Protein AF-A0A081GQ11-F1 (afdb_monomer_lite)

Structure (mmCIF, N/CA/C/O backbone):
data_AF-A0A081GQ11-F1
#
_entry.id   AF-A0A081GQ11-F1
#
loop_
_atom_site.group_PDB
_atom_site.id
_atom_site.type_symbol
_atom_site.label_atom_id
_atom_site.label_alt_id
_atom_site.label_comp_id
_atom_site.label_asym_id
_atom_site.label_entity_id
_atom_site.label_seq_id
_atom_site.pdbx_PDB_ins_code
_atom_site.Cartn_x
_atom_site.Cartn_y
_atom_site.Cartn_z
_atom_site.occupancy
_atom_site.B_iso_or_equiv
_atom_site.auth_seq_id
_atom_site.auth_comp_id
_atom_site.auth_asym_id
_atom_site.auth_atom_id
_atom_site.pdbx_PDB_model_num
ATOM 1 N N . MET A 1 1 ? 14.503 -18.349 -36.674 1.00 53.34 1 MET A N 1
ATOM 2 C CA . MET A 1 1 ? 13.633 -17.177 -36.476 1.00 53.34 1 MET A CA 1
ATOM 3 C C . MET A 1 1 ? 12.267 -17.706 -36.119 1.00 53.34 1 MET A C 1
ATOM 5 O O . MET A 1 1 ? 11.658 -18.356 -36.965 1.00 53.34 1 MET A O 1
ATOM 9 N N . HIS A 1 2 ? 11.850 -17.541 -34.867 1.00 61.97 2 HIS A N 1
ATOM 10 C CA . HIS A 1 2 ? 10.459 -17.778 -34.513 1.00 61.97 2 HIS A CA 1
ATOM 11 C C . HIS A 1 2 ? 9.693 -16.477 -34.737 1.00 61.97 2 HIS A C 1
ATOM 13 O O . HIS A 1 2 ? 10.192 -15.430 -34.334 1.00 61.97 2 HIS A O 1
ATOM 19 N N . PRO A 1 3 ? 8.566 -16.511 -35.463 1.00 75.44 3 PRO A N 1
ATOM 20 C CA . PRO A 1 3 ? 7.672 -15.366 -35.494 1.00 75.44 3 PRO A CA 1
ATOM 21 C C . PRO A 1 3 ? 7.129 -15.120 -34.077 1.00 75.44 3 PRO A C 1
ATOM 23 O O . PRO A 1 3 ? 6.967 -16.103 -33.343 1.00 75.44 3 PRO A O 1
ATOM 26 N N . PRO A 1 4 ? 6.852 -13.857 -33.704 1.00 79.38 4 PRO A N 1
ATOM 27 C CA . PRO A 1 4 ? 6.204 -13.559 -32.435 1.00 79.38 4 PRO A CA 1
ATOM 28 C C . PRO A 1 4 ? 4.867 -14.301 -32.347 1.00 79.38 4 PRO A C 1
ATOM 30 O O . PRO A 1 4 ? 4.201 -14.534 -33.367 1.00 79.38 4 PRO A O 1
ATOM 33 N N . SER A 1 5 ? 4.491 -14.704 -31.136 1.00 87.44 5 SER A N 1
ATOM 34 C CA . SER A 1 5 ? 3.174 -15.288 -30.887 1.00 87.44 5 SER A CA 1
ATOM 35 C C . SER A 1 5 ? 2.062 -14.266 -31.190 1.00 87.44 5 SER A C 1
ATOM 37 O O . SER A 1 5 ? 2.332 -13.064 -31.267 1.00 87.44 5 SER A O 1
ATOM 39 N N . PRO A 1 6 ? 0.807 -14.705 -31.391 1.00 87.19 6 PRO A N 1
ATOM 40 C CA . PRO A 1 6 ? -0.322 -13.794 -31.587 1.00 87.19 6 PRO A CA 1
ATOM 41 C C . PRO A 1 6 ? -0.446 -12.738 -30.480 1.00 87.19 6 PRO A C 1
ATOM 43 O O . PRO A 1 6 ? -0.737 -11.583 -30.770 1.00 87.19 6 PRO A O 1
ATOM 46 N N . GLU A 1 7 ? -0.169 -13.125 -29.238 1.00 87.44 7 GLU A N 1
ATOM 47 C CA . GLU A 1 7 ? -0.214 -12.274 -28.048 1.00 87.44 7 GLU A CA 1
ATOM 48 C C . GLU A 1 7 ? 0.937 -11.258 -28.069 1.00 87.44 7 GLU A C 1
ATOM 50 O O . GLU A 1 7 ? 0.714 -10.061 -27.915 1.00 87.44 7 GLU A O 1
ATOM 55 N N . GLN A 1 8 ? 2.156 -11.702 -28.392 1.00 87.75 8 GLN A N 1
ATOM 56 C CA . GLN A 1 8 ? 3.322 -10.828 -28.566 1.00 87.75 8 GLN A CA 1
ATOM 57 C C . GLN A 1 8 ? 3.127 -9.810 -29.697 1.00 87.75 8 GLN A C 1
ATOM 59 O O . GLN A 1 8 ? 3.470 -8.639 -29.555 1.00 87.75 8 GLN A O 1
ATOM 64 N N . ALA A 1 9 ? 2.547 -10.237 -30.819 1.00 88.38 9 ALA A N 1
ATOM 65 C CA . ALA A 1 9 ? 2.230 -9.349 -31.932 1.00 88.38 9 ALA A CA 1
ATOM 66 C C . ALA A 1 9 ? 1.162 -8.310 -31.552 1.00 88.38 9 ALA A C 1
ATOM 68 O O . ALA A 1 9 ? 1.201 -7.186 -32.047 1.00 88.38 9 ALA A O 1
ATOM 69 N N . LEU A 1 10 ? 0.224 -8.675 -30.675 1.00 88.31 10 LEU A N 1
ATOM 70 C CA . LEU A 1 10 ? -0.817 -7.779 -30.180 1.00 88.31 10 LEU A CA 1
ATOM 71 C C . LEU A 1 10 ? -0.247 -6.733 -29.211 1.00 88.31 10 LEU A C 1
ATOM 73 O O . LEU A 1 10 ? -0.581 -5.558 -29.343 1.00 88.31 10 LEU A O 1
ATOM 77 N N . VAL A 1 11 ? 0.665 -7.135 -28.318 1.00 88.25 11 VAL A N 1
ATOM 78 C CA . VAL A 1 11 ? 1.414 -6.219 -27.439 1.00 88.25 11 VAL A CA 1
ATOM 79 C C . VAL A 1 11 ? 2.223 -5.213 -28.260 1.00 88.25 11 VAL A C 1
ATOM 81 O O . VAL A 1 11 ? 2.075 -4.009 -28.062 1.00 88.25 11 VAL A O 1
ATOM 84 N N . LEU A 1 12 ? 3.007 -5.680 -29.238 1.00 88.69 12 LEU A N 1
ATOM 85 C CA . LEU A 1 12 ? 3.787 -4.794 -30.110 1.00 88.69 12 LEU A CA 1
ATOM 86 C C . LEU A 1 12 ? 2.893 -3.832 -30.901 1.00 88.69 12 LEU A C 1
ATOM 88 O O . LEU A 1 12 ? 3.171 -2.640 -30.950 1.00 88.69 12 LEU A O 1
ATOM 92 N N . ALA A 1 13 ? 1.783 -4.317 -31.463 1.00 88.62 13 ALA A N 1
ATOM 93 C CA . ALA A 1 13 ? 0.855 -3.470 -32.208 1.00 88.62 13 ALA A CA 1
ATOM 94 C C . ALA A 1 13 ? 0.192 -2.395 -31.330 1.00 88.62 13 ALA A C 1
ATOM 96 O O . ALA A 1 13 ? -0.083 -1.296 -31.815 1.00 88.62 13 ALA A O 1
ATOM 97 N N . ALA A 1 14 ? -0.079 -2.696 -30.056 1.00 86.56 14 ALA A N 1
ATOM 98 C CA . ALA A 1 14 ? -0.590 -1.712 -29.109 1.00 86.56 14 ALA A CA 1
ATOM 99 C C . ALA A 1 14 ? 0.466 -0.638 -28.814 1.00 86.56 14 ALA A C 1
ATOM 101 O O . ALA A 1 14 ? 0.170 0.549 -28.934 1.00 86.56 14 ALA A O 1
ATOM 102 N N . ILE A 1 15 ? 1.702 -1.045 -28.521 1.00 87.19 15 ILE A N 1
ATOM 103 C CA . ILE A 1 15 ? 2.814 -0.123 -28.255 1.00 87.19 15 ILE A CA 1
ATOM 104 C C . ILE A 1 15 ? 3.073 0.779 -29.465 1.00 87.19 15 ILE A C 1
ATOM 106 O O . ILE A 1 15 ? 3.042 2.000 -29.333 1.00 87.19 15 ILE A O 1
ATOM 110 N N . GLU A 1 16 ? 3.215 0.204 -30.662 1.00 87.75 16 GLU A N 1
ATOM 111 C CA . GLU A 1 16 ? 3.419 0.962 -31.902 1.00 87.75 16 GLU A CA 1
ATOM 112 C C . GLU A 1 16 ? 2.288 1.970 -32.150 1.00 87.75 16 GLU A C 1
ATOM 114 O O . GLU A 1 16 ? 2.535 3.094 -32.587 1.00 87.75 16 GLU A O 1
ATOM 119 N N . ARG A 1 17 ? 1.037 1.590 -31.857 1.00 85.62 17 ARG A N 1
ATOM 120 C CA . ARG A 1 17 ? -0.133 2.458 -32.036 1.00 85.62 17 ARG A CA 1
ATOM 121 C C . ARG A 1 17 ? -0.096 3.667 -31.102 1.00 85.62 17 ARG A C 1
ATOM 123 O O . ARG A 1 17 ? -0.317 4.777 -31.575 1.00 85.62 17 ARG A O 1
ATOM 130 N N . PHE A 1 18 ? 0.162 3.457 -29.815 1.00 83.88 18 PHE A N 1
ATOM 131 C CA . PHE A 1 18 ? 0.182 4.535 -28.820 1.00 83.88 18 PHE A CA 1
ATOM 132 C C . PHE A 1 18 ? 1.465 5.376 -28.885 1.00 83.88 18 PHE A C 1
ATOM 134 O O . PHE A 1 18 ? 1.429 6.564 -28.585 1.00 83.88 18 PHE A O 1
ATOM 141 N N . MET A 1 19 ? 2.581 4.811 -29.354 1.00 82.50 19 MET A N 1
ATOM 142 C CA . MET A 1 19 ? 3.791 5.580 -29.659 1.00 82.50 19 MET A CA 1
ATOM 143 C C . MET A 1 19 ? 3.637 6.445 -30.916 1.00 82.50 19 MET A C 1
ATOM 145 O O . MET A 1 19 ? 4.162 7.556 -30.969 1.00 82.50 19 MET A O 1
ATOM 149 N N . ALA A 1 20 ? 2.934 5.950 -31.940 1.00 84.50 20 ALA A N 1
ATOM 150 C CA . ALA A 1 20 ? 2.692 6.706 -33.169 1.00 84.50 20 ALA A CA 1
ATOM 151 C C . ALA A 1 20 ? 1.673 7.841 -32.980 1.00 84.50 20 ALA A C 1
ATOM 153 O O . ALA A 1 20 ? 1.740 8.841 -33.699 1.00 84.50 20 ALA A O 1
ATOM 154 N N . ASP A 1 21 ? 0.738 7.676 -32.046 1.00 82.06 21 ASP A N 1
ATOM 155 C CA . ASP A 1 21 ? -0.314 8.642 -31.745 1.00 82.06 21 ASP A CA 1
ATOM 156 C C . ASP A 1 21 ? -0.568 8.707 -30.225 1.00 82.06 21 ASP A C 1
ATOM 158 O O . ASP A 1 21 ? -1.478 8.048 -29.712 1.00 82.06 21 ASP A O 1
ATOM 162 N N . PRO A 1 22 ? 0.258 9.470 -29.481 1.00 73.06 22 PRO A N 1
ATOM 163 C CA . PRO A 1 22 ? 0.147 9.572 -28.026 1.00 73.06 22 PRO A CA 1
ATOM 164 C C . PRO A 1 22 ? -1.117 10.317 -27.579 1.00 73.06 22 PRO A C 1
ATOM 166 O O . PRO A 1 22 ? -1.554 10.146 -26.442 1.00 73.06 22 PRO A O 1
ATOM 169 N N . ASP A 1 23 ? -1.747 11.096 -28.467 1.00 73.75 23 ASP A N 1
ATOM 170 C CA . ASP A 1 23 ? -2.999 11.799 -28.172 1.00 73.75 23 ASP A CA 1
ATOM 171 C C . ASP A 1 23 ? -4.170 10.812 -27.972 1.00 73.75 23 ASP A C 1
ATOM 173 O O . ASP A 1 23 ? -5.137 11.140 -27.283 1.00 73.75 23 ASP A O 1
ATOM 177 N N . LEU A 1 24 ? -4.061 9.565 -28.463 1.00 66.88 24 LEU A N 1
ATOM 178 C CA . LEU A 1 24 ? -5.030 8.493 -28.188 1.00 66.88 24 LEU A CA 1
ATOM 179 C C . LEU A 1 24 ? -5.160 8.168 -26.694 1.00 66.88 24 LEU A C 1
ATOM 181 O O . LEU A 1 24 ? -6.233 7.750 -26.264 1.00 66.88 24 LEU A O 1
ATOM 185 N N . ALA A 1 25 ? -4.102 8.367 -25.901 1.00 62.62 25 ALA A N 1
ATOM 186 C CA . ALA A 1 25 ? -4.162 8.178 -24.452 1.00 62.62 25 ALA A CA 1
ATOM 187 C C . ALA A 1 25 ? -5.039 9.245 -23.768 1.00 62.62 25 ALA A C 1
ATOM 189 O O . ALA A 1 25 ? -5.656 8.976 -22.740 1.00 62.62 25 ALA A O 1
ATOM 190 N N . LEU A 1 26 ? -5.150 10.436 -24.370 1.00 59.88 26 LEU A N 1
ATOM 191 C CA . LEU A 1 26 ? -5.896 11.578 -23.834 1.00 59.88 26 LEU A CA 1
ATOM 192 C C . LEU A 1 26 ? -7.370 11.598 -24.278 1.00 59.88 26 LEU A C 1
ATOM 194 O O . LEU A 1 26 ? -8.207 12.219 -23.620 1.00 59.88 26 LEU A O 1
ATOM 198 N N . GLU A 1 27 ? -7.714 10.940 -25.390 1.00 57.09 27 GLU A N 1
ATOM 199 C CA . GLU A 1 27 ? -9.092 10.904 -25.902 1.00 57.09 27 GLU A CA 1
ATOM 200 C C . GLU A 1 27 ? -10.019 9.978 -25.090 1.00 57.09 27 GLU A C 1
ATOM 202 O O . GLU A 1 27 ? -11.229 10.216 -25.044 1.00 57.09 27 GLU A O 1
ATOM 207 N N . GLU A 1 28 ? -9.483 8.962 -24.404 1.00 52.84 28 GLU A N 1
ATOM 208 C CA . GLU A 1 28 ? -10.292 8.013 -23.620 1.00 52.84 28 GLU A CA 1
ATOM 209 C C . GLU A 1 28 ? -10.700 8.535 -22.228 1.00 52.84 28 GLU A C 1
ATOM 211 O O . GLU A 1 28 ? -11.747 8.137 -21.713 1.00 52.84 28 GLU A O 1
ATOM 216 N N . GLU A 1 29 ? -9.969 9.491 -21.643 1.00 48.00 29 GLU A N 1
ATOM 217 C CA . GLU A 1 29 ? -10.351 10.139 -20.371 1.00 48.00 29 GLU A CA 1
ATOM 218 C C . GLU A 1 29 ? -11.371 11.284 -20.546 1.00 48.00 29 GLU A C 1
ATOM 220 O O . GLU A 1 29 ? -11.862 11.874 -19.581 1.00 48.00 29 GLU A O 1
ATOM 225 N N . GLY A 1 30 ? -11.782 11.565 -21.787 1.00 43.59 30 GLY A N 1
ATOM 226 C CA . GLY A 1 30 ? -12.720 12.629 -22.150 1.00 43.59 30 GLY A CA 1
ATOM 227 C C . GLY A 1 30 ? -14.191 12.412 -21.767 1.00 43.59 30 GLY A C 1
ATOM 228 O O . GLY A 1 30 ? -15.050 13.140 -22.272 1.00 43.59 30 GLY A O 1
ATOM 229 N N . THR A 1 31 ? -14.521 11.460 -20.884 1.00 44.94 31 THR A N 1
ATOM 230 C CA . THR A 1 31 ? -15.907 11.226 -20.441 1.00 44.94 31 THR A CA 1
ATOM 231 C C . THR A 1 31 ? -16.072 11.459 -18.934 1.00 44.94 31 THR A C 1
ATOM 233 O O . THR A 1 31 ? -15.992 10.551 -18.118 1.00 44.94 31 THR A O 1
ATOM 236 N N . GLU A 1 32 ? -16.368 12.720 -18.602 1.00 44.38 32 GLU A N 1
ATOM 237 C CA . GLU A 1 32 ? -17.081 13.178 -17.396 1.00 44.38 32 GLU A CA 1
ATOM 238 C C . GLU A 1 32 ? -16.422 13.032 -16.007 1.00 44.38 32 GLU A C 1
ATOM 240 O O . GLU A 1 32 ? -17.072 12.583 -15.072 1.00 44.38 32 GLU A O 1
ATOM 245 N N . ALA A 1 33 ? -15.220 13.574 -15.790 1.00 43.31 33 ALA A N 1
ATOM 246 C CA . ALA A 1 33 ? -14.912 14.310 -14.550 1.00 43.31 33 ALA A CA 1
ATOM 247 C C . ALA A 1 33 ? -13.529 14.963 -14.619 1.00 43.31 33 ALA A C 1
ATOM 249 O O . ALA A 1 33 ? -12.543 14.298 -14.350 1.00 43.31 33 ALA A O 1
ATOM 250 N N . GLN A 1 34 ? -13.474 16.270 -14.896 1.00 38.84 34 GLN A N 1
ATOM 251 C CA . GLN A 1 34 ? -12.661 17.247 -14.148 1.00 38.84 34 GLN A CA 1
ATOM 252 C C . GLN A 1 34 ? -12.631 18.593 -14.885 1.00 38.84 34 GLN A C 1
ATOM 254 O O . GLN A 1 34 ? -11.821 18.873 -15.759 1.00 38.84 34 GLN A O 1
ATOM 259 N N . ARG A 1 35 ? -13.523 19.493 -14.458 1.00 42.81 35 ARG A N 1
ATOM 260 C CA . ARG A 1 35 ? -13.154 20.905 -14.344 1.00 42.81 35 ARG A CA 1
ATOM 261 C C . ARG A 1 35 ? -12.351 21.034 -13.055 1.00 42.81 35 ARG A C 1
ATOM 263 O O . ARG A 1 35 ? -12.955 21.283 -12.021 1.00 42.81 35 ARG A O 1
ATOM 270 N N . PHE A 1 36 ? -11.040 20.860 -13.110 1.00 37.19 36 PHE A N 1
ATOM 271 C CA . PHE A 1 36 ? -10.126 21.510 -12.176 1.00 37.19 36 PHE A CA 1
ATOM 272 C C . PHE A 1 36 ? -8.782 21.731 -12.867 1.00 37.19 36 PHE A C 1
ATOM 274 O O . PHE A 1 36 ? -8.389 20.995 -13.762 1.00 37.19 36 PHE A O 1
ATOM 281 N N . GLU A 1 37 ? -8.179 22.862 -12.538 1.00 41.34 37 GLU A N 1
ATOM 282 C CA . GLU A 1 37 ? -7.059 23.486 -13.225 1.00 41.34 37 GLU A CA 1
ATOM 283 C C . GLU A 1 37 ? -5.757 22.697 -13.047 1.00 41.34 37 GLU A C 1
ATOM 285 O O . GLU A 1 37 ? -5.423 22.292 -11.938 1.00 41.34 37 GLU A O 1
ATOM 290 N N . GLY A 1 38 ? -4.978 22.576 -14.122 1.00 32.56 38 GLY A N 1
ATOM 291 C CA . GLY A 1 38 ? -3.619 22.054 -14.054 1.00 32.56 38 GLY A CA 1
ATOM 292 C C . GLY A 1 38 ? -3.058 21.765 -15.435 1.00 32.56 38 GLY A C 1
ATOM 293 O O . GLY A 1 38 ? -3.160 20.651 -15.922 1.00 32.56 38 GLY A O 1
ATOM 294 N N . ALA A 1 39 ? -2.463 22.771 -16.076 1.00 43.56 39 ALA A N 1
ATOM 295 C CA . ALA A 1 39 ? -1.564 22.552 -17.203 1.00 43.56 39 ALA A CA 1
ATOM 296 C C . ALA A 1 39 ? -0.303 21.837 -16.683 1.00 43.56 39 ALA A C 1
ATOM 298 O O . ALA A 1 39 ? 0.676 22.486 -16.313 1.00 43.56 39 ALA A O 1
ATOM 299 N N . GLY A 1 40 ? -0.376 20.514 -16.580 1.00 33.12 40 GLY A N 1
ATOM 300 C CA . GLY A 1 40 ? 0.749 19.612 -16.377 1.00 33.12 40 GLY A CA 1
ATOM 301 C C . GLY A 1 40 ? 1.046 18.905 -17.693 1.00 33.12 40 GLY A C 1
ATOM 302 O O . GLY A 1 40 ? 0.134 18.619 -18.460 1.00 33.12 40 GLY A O 1
ATOM 303 N N . SER A 1 41 ? 2.328 18.709 -17.983 1.00 38.81 41 SER A N 1
ATOM 304 C CA . SER A 1 41 ? 2.815 17.829 -19.047 1.00 38.81 41 SER A CA 1
ATOM 305 C C . SER A 1 41 ? 1.998 16.536 -19.079 1.00 38.81 41 SER A C 1
ATOM 307 O O . SER A 1 41 ? 1.868 15.933 -18.021 1.00 38.81 41 SER A O 1
ATOM 309 N N . ALA A 1 42 ? 1.487 16.127 -20.248 1.00 43.66 42 ALA A N 1
ATOM 310 C CA . ALA A 1 42 ? 1.028 14.752 -20.454 1.00 43.66 42 ALA A CA 1
ATOM 311 C C . ALA A 1 42 ? 2.165 13.843 -19.979 1.00 43.66 42 ALA A C 1
ATOM 313 O O . ALA A 1 42 ? 3.296 13.962 -20.470 1.00 43.66 42 ALA A O 1
ATOM 314 N N . ASP A 1 43 ? 1.916 13.109 -18.904 1.00 51.69 43 ASP A N 1
ATOM 315 C CA . ASP A 1 43 ? 2.958 12.390 -18.194 1.00 51.69 43 ASP A CA 1
ATOM 316 C C . ASP A 1 43 ? 3.179 11.070 -18.931 1.00 51.69 43 ASP A C 1
ATOM 318 O O . ASP A 1 43 ? 2.243 10.483 -19.474 1.00 51.69 43 ASP A O 1
ATOM 322 N N . ALA A 1 44 ? 4.413 10.574 -18.983 1.00 51.00 44 ALA A N 1
ATOM 323 C CA . ALA A 1 44 ? 4.697 9.294 -19.642 1.00 51.00 44 ALA A CA 1
ATOM 324 C C . ALA A 1 44 ? 3.885 8.127 -19.027 1.00 51.00 44 ALA A C 1
ATOM 326 O O . ALA A 1 44 ? 3.678 7.100 -19.676 1.00 51.00 44 ALA A O 1
ATOM 327 N N . GLY A 1 45 ? 3.377 8.313 -17.801 1.00 55.56 45 GLY A N 1
ATOM 328 C CA . GLY A 1 45 ? 2.445 7.410 -17.130 1.00 55.56 45 GLY A CA 1
ATOM 329 C C . GLY A 1 45 ? 1.074 7.274 -17.806 1.00 55.56 45 GLY A C 1
ATOM 330 O O . GLY A 1 45 ? 0.507 6.182 -17.772 1.00 55.56 45 GLY A O 1
ATOM 331 N N . ASP A 1 46 ? 0.569 8.311 -18.484 1.00 69.69 46 ASP A N 1
ATOM 332 C CA . ASP A 1 46 ? -0.773 8.301 -19.095 1.00 69.69 46 ASP A CA 1
ATOM 333 C C . ASP A 1 46 ? -0.827 7.351 -20.304 1.00 69.69 46 ASP A C 1
ATOM 335 O O . ASP A 1 46 ? -1.782 6.594 -20.495 1.00 69.69 46 ASP A O 1
ATOM 339 N N . VAL A 1 47 ? 0.249 7.327 -21.096 1.00 77.38 47 VAL A N 1
ATOM 340 C CA . VAL A 1 47 ? 0.377 6.451 -22.271 1.00 77.38 47 VAL A CA 1
ATOM 341 C C . VAL A 1 47 ? 0.541 4.992 -21.848 1.00 77.38 47 VAL A C 1
ATOM 343 O O . VAL A 1 47 ? -0.099 4.109 -22.420 1.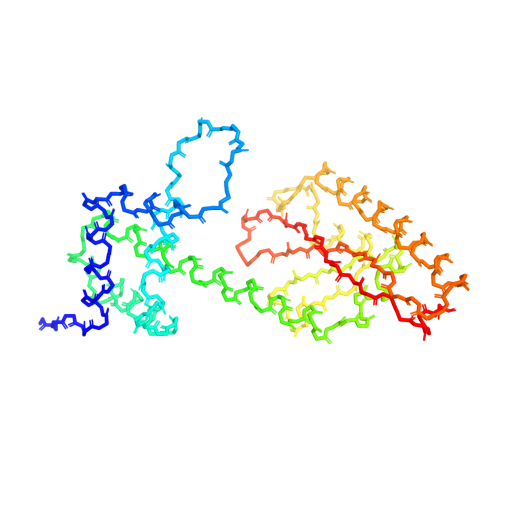00 77.38 47 VAL A O 1
ATOM 346 N N . LEU A 1 48 ? 1.355 4.726 -20.823 1.00 80.56 48 LEU A N 1
ATOM 347 C CA . LEU A 1 48 ? 1.570 3.372 -20.312 1.00 80.56 48 LEU A CA 1
ATOM 348 C C . LEU A 1 48 ? 0.276 2.773 -19.739 1.00 80.56 48 LEU A C 1
ATOM 350 O O . LEU A 1 48 ? -0.076 1.635 -20.057 1.00 80.56 48 LEU A O 1
ATOM 354 N N . GLY A 1 49 ? -0.465 3.565 -18.958 1.00 77.88 49 GLY A N 1
ATOM 355 C CA . GLY A 1 49 ? -1.771 3.175 -18.429 1.00 77.88 49 GLY A CA 1
ATOM 356 C C . GLY A 1 49 ? -2.796 2.904 -19.533 1.00 77.88 49 GLY A C 1
ATOM 357 O O . GLY A 1 49 ? -3.541 1.925 -19.454 1.00 77.88 49 GLY A O 1
ATOM 358 N N . ALA A 1 50 ? -2.805 3.714 -20.598 1.00 81.62 50 ALA A N 1
ATOM 359 C CA . ALA A 1 50 ? -3.676 3.503 -21.753 1.00 81.62 50 ALA A CA 1
ATOM 360 C C . ALA A 1 50 ? -3.336 2.212 -22.521 1.00 81.62 50 ALA A C 1
ATOM 362 O O . ALA A 1 50 ? -4.243 1.453 -22.869 1.00 81.62 50 ALA A O 1
ATOM 363 N N . ILE A 1 51 ? -2.046 1.913 -22.726 1.00 85.31 51 ILE A N 1
ATOM 364 C CA . ILE A 1 51 ? -1.603 0.661 -23.360 1.00 85.31 51 ILE A CA 1
ATOM 365 C C . ILE A 1 51 ? -2.064 -0.542 -22.530 1.00 85.31 51 ILE A C 1
ATOM 367 O O . ILE A 1 51 ? -2.705 -1.445 -23.071 1.00 85.31 51 ILE A O 1
ATOM 371 N N . LEU A 1 52 ? -1.795 -0.549 -21.220 1.00 84.19 52 LEU A N 1
ATOM 372 C CA . LEU A 1 52 ? -2.179 -1.659 -20.345 1.00 84.19 52 LEU A CA 1
ATOM 373 C C . LEU A 1 52 ? -3.704 -1.853 -20.308 1.00 84.19 52 LEU A C 1
ATOM 375 O O . LEU A 1 52 ? -4.202 -2.976 -20.409 1.00 84.19 52 LEU A O 1
ATOM 379 N N . ARG A 1 53 ? -4.471 -0.759 -20.251 1.00 82.31 53 ARG A N 1
ATOM 380 C CA . ARG A 1 53 ? -5.939 -0.797 -20.298 1.00 82.31 53 ARG A CA 1
ATOM 381 C C . ARG A 1 53 ? -6.458 -1.353 -21.627 1.00 82.31 53 ARG A C 1
ATOM 383 O O . ARG A 1 53 ? -7.358 -2.188 -21.632 1.00 82.31 53 ARG A O 1
ATOM 390 N N . ALA A 1 54 ? -5.885 -0.934 -22.754 1.00 84.81 54 ALA A N 1
ATOM 391 C CA . ALA A 1 54 ? -6.266 -1.448 -24.067 1.00 84.81 54 ALA A CA 1
ATOM 392 C C . ALA A 1 54 ? -5.950 -2.947 -24.211 1.00 84.81 54 ALA A C 1
ATOM 394 O O . ALA A 1 54 ? -6.746 -3.696 -24.781 1.00 84.81 54 ALA A O 1
ATOM 395 N N . LEU A 1 55 ? -4.816 -3.397 -23.666 1.00 86.00 55 LEU A N 1
ATOM 396 C CA . LEU A 1 55 ? -4.419 -4.804 -23.682 1.00 86.00 55 LEU A CA 1
ATOM 397 C C . LEU A 1 55 ? -5.322 -5.668 -22.795 1.00 86.00 55 LEU A C 1
ATOM 399 O O . LEU A 1 55 ? -5.783 -6.717 -23.245 1.00 86.00 55 LEU A O 1
ATOM 403 N N . THR A 1 56 ? -5.652 -5.207 -21.587 1.00 85.06 56 THR A N 1
ATOM 404 C CA . THR A 1 56 ? -6.514 -5.942 -20.637 1.00 85.06 56 THR A CA 1
ATOM 405 C C . THR A 1 56 ? -7.966 -6.090 -21.106 1.00 85.06 56 THR A C 1
ATOM 407 O O . THR A 1 56 ? -8.678 -6.985 -20.652 1.00 85.06 56 THR A O 1
ATOM 410 N N . MET A 1 57 ? -8.421 -5.284 -22.074 1.00 84.56 57 MET A N 1
ATOM 411 C CA . MET A 1 57 ? -9.713 -5.508 -22.742 1.00 84.56 57 MET A CA 1
ATOM 412 C C . MET A 1 57 ? -9.732 -6.760 -23.631 1.00 84.56 57 MET A C 1
ATOM 414 O O . MET A 1 57 ? -10.813 -7.251 -23.970 1.00 84.56 57 MET A O 1
ATOM 418 N N . VAL A 1 58 ? -8.564 -7.248 -24.059 1.00 87.38 58 VAL A N 1
ATOM 419 C CA . VAL A 1 58 ? -8.437 -8.295 -25.084 1.00 87.38 58 VAL A CA 1
ATOM 420 C C . VAL A 1 58 ? -7.712 -9.536 -24.564 1.00 87.38 58 VAL A C 1
ATOM 422 O O . VAL A 1 58 ? -8.021 -10.638 -25.016 1.00 87.38 58 VAL A O 1
ATOM 425 N N . LEU A 1 59 ? -6.793 -9.372 -23.612 1.00 85.38 59 LEU A N 1
ATOM 426 C CA . LEU A 1 59 ? -5.994 -10.437 -23.011 1.00 85.38 59 LEU A CA 1
ATOM 427 C C . LEU A 1 59 ? -6.063 -10.369 -21.477 1.00 85.38 59 LEU A C 1
ATOM 429 O O . LEU A 1 59 ? -6.129 -9.273 -20.922 1.00 85.38 59 LEU A O 1
ATOM 433 N N . PRO A 1 60 ? -6.036 -11.514 -20.772 1.00 84.44 60 PRO A N 1
ATOM 434 C CA . PRO A 1 60 ? -5.838 -11.520 -19.328 1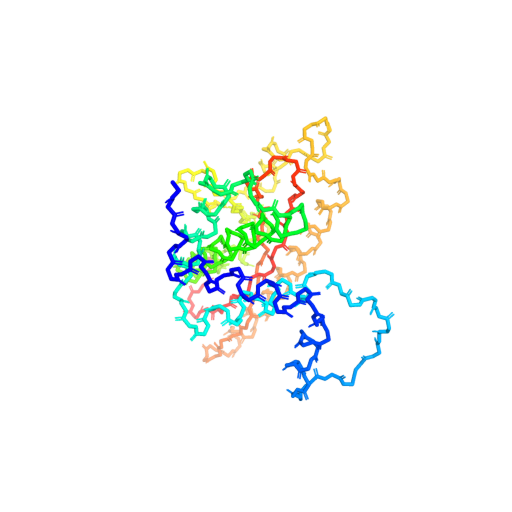.00 84.44 60 PRO A CA 1
ATOM 435 C C . PRO A 1 60 ? -4.423 -11.031 -18.977 1.00 84.44 60 PRO A C 1
ATOM 437 O O . PRO A 1 60 ? -3.490 -11.201 -19.763 1.00 84.44 60 PRO A O 1
ATOM 440 N N . LEU A 1 61 ? -4.267 -10.457 -17.781 1.00 81.75 61 LEU A N 1
ATOM 441 C CA . LEU A 1 61 ? -3.014 -9.839 -17.324 1.00 81.75 61 LEU A CA 1
ATOM 442 C C . LEU A 1 61 ? -1.818 -10.806 -17.391 1.00 81.75 61 LEU A C 1
ATOM 444 O O . LEU A 1 61 ? -0.782 -10.460 -17.948 1.00 81.75 61 LEU A O 1
ATOM 448 N N . GLU A 1 62 ? -2.023 -12.052 -16.962 1.00 80.81 62 GLU A N 1
ATOM 449 C CA . GLU A 1 62 ? -1.037 -13.144 -17.004 1.00 80.81 62 GLU A CA 1
ATOM 450 C C . GLU A 1 62 ? -0.498 -13.410 -18.428 1.00 80.81 62 GLU A C 1
ATOM 452 O O . GLU A 1 62 ? 0.683 -13.694 -18.628 1.00 80.81 62 GLU A O 1
ATOM 457 N N . GLU A 1 63 ? -1.356 -13.316 -19.454 1.00 86.12 63 GLU A N 1
ATOM 458 C CA . GLU A 1 63 ? -0.944 -13.511 -20.851 1.00 86.12 63 GLU A CA 1
ATOM 459 C C . GLU A 1 63 ? -0.196 -12.289 -21.398 1.00 86.12 63 GLU A C 1
ATOM 461 O O . GLU A 1 63 ? 0.690 -12.444 -22.242 1.00 86.12 63 GLU A O 1
ATOM 466 N N . ILE A 1 64 ? -0.513 -11.088 -20.903 1.00 86.19 64 ILE A N 1
ATOM 467 C CA . ILE A 1 64 ? 0.205 -9.853 -21.240 1.00 86.19 64 ILE A CA 1
ATOM 468 C C . ILE A 1 64 ? 1.617 -9.903 -20.650 1.00 86.19 64 ILE A C 1
ATOM 470 O O . ILE A 1 64 ? 2.584 -9.719 -21.389 1.00 86.19 64 ILE A O 1
ATOM 474 N N . GLU A 1 65 ? 1.748 -10.221 -19.361 1.00 86.75 65 GLU A N 1
ATOM 475 C CA . GLU A 1 65 ? 3.031 -10.371 -18.663 1.00 86.75 65 GLU A CA 1
ATOM 476 C C . GLU A 1 65 ? 3.933 -11.399 -19.366 1.00 86.75 65 GLU A C 1
ATOM 478 O O . GLU A 1 65 ? 5.095 -11.126 -19.687 1.00 86.75 65 GLU A O 1
ATOM 483 N N . LEU A 1 66 ? 3.378 -12.570 -19.699 1.00 86.75 66 LEU A N 1
ATOM 484 C CA . LEU A 1 66 ? 4.106 -13.635 -20.384 1.00 86.75 66 LEU A CA 1
ATOM 485 C C . LEU A 1 66 ? 4.521 -13.233 -21.808 1.00 86.75 66 LEU A C 1
ATOM 487 O O . LEU A 1 66 ? 5.621 -13.573 -22.257 1.00 86.75 66 LEU A O 1
ATOM 491 N N . ALA A 1 67 ? 3.671 -12.493 -22.525 1.00 87.88 67 ALA A N 1
ATOM 492 C CA . ALA A 1 67 ? 3.994 -11.974 -23.848 1.00 87.88 67 ALA A CA 1
ATOM 493 C C . ALA A 1 67 ? 5.126 -10.935 -23.791 1.00 87.88 67 ALA A C 1
ATOM 495 O O . ALA A 1 67 ? 6.080 -11.043 -24.566 1.00 87.88 67 ALA A O 1
ATOM 496 N N . VAL A 1 68 ? 5.058 -9.985 -22.856 1.00 88.81 68 VAL A N 1
ATOM 497 C CA . VAL A 1 68 ? 6.068 -8.934 -22.636 1.00 88.81 68 VAL A CA 1
ATOM 498 C C . VAL A 1 68 ? 7.405 -9.547 -22.222 1.00 88.81 68 VAL A C 1
ATOM 500 O O . VAL A 1 68 ? 8.426 -9.292 -22.861 1.00 88.81 68 VAL A O 1
ATOM 503 N N . THR A 1 69 ? 7.394 -10.457 -21.248 1.00 87.62 69 THR A N 1
ATOM 504 C CA . THR A 1 69 ? 8.581 -11.211 -20.818 1.00 87.62 69 THR A CA 1
ATOM 505 C C . THR A 1 69 ? 9.175 -12.017 -21.972 1.00 87.62 69 THR A C 1
ATOM 507 O O . THR A 1 69 ? 10.390 -12.035 -22.186 1.00 87.62 69 THR A O 1
ATOM 510 N N . GLY A 1 70 ? 8.332 -12.668 -22.778 1.00 85.88 70 GLY A N 1
ATOM 511 C CA . GLY A 1 70 ? 8.766 -13.392 -23.969 1.00 85.88 70 GLY A CA 1
ATOM 512 C C . GLY A 1 70 ? 9.412 -12.485 -25.023 1.00 85.88 70 GLY A C 1
ATOM 513 O O . GLY A 1 70 ? 10.387 -12.887 -25.655 1.00 85.88 70 GLY A O 1
ATOM 514 N N . LEU A 1 71 ? 8.917 -11.257 -25.199 1.00 86.94 71 LEU A N 1
ATOM 515 C CA . LEU A 1 71 ? 9.511 -10.265 -26.100 1.00 86.94 71 LEU A CA 1
ATOM 516 C C . LEU A 1 71 ? 10.878 -9.793 -25.592 1.00 86.94 71 LEU A C 1
ATOM 518 O O . LEU A 1 71 ? 11.852 -9.848 -26.344 1.00 86.94 71 LEU A O 1
ATOM 522 N N . LEU A 1 72 ? 10.977 -9.430 -24.311 1.00 86.88 72 LEU A N 1
ATOM 523 C CA . LEU A 1 72 ? 12.224 -8.970 -23.690 1.00 86.88 72 LEU A CA 1
ATOM 524 C C . LEU A 1 72 ? 13.305 -10.060 -23.626 1.00 86.88 72 LEU A C 1
ATOM 526 O O . LEU A 1 72 ? 14.492 -9.758 -23.668 1.00 86.88 72 LEU A O 1
ATOM 530 N N . THR A 1 73 ? 12.929 -11.339 -23.564 1.00 85.06 73 THR A N 1
ATOM 531 C CA . THR A 1 73 ? 13.895 -12.450 -23.460 1.00 85.06 73 THR A CA 1
ATOM 532 C C . THR A 1 73 ? 14.268 -13.074 -24.804 1.00 85.06 73 THR A C 1
ATOM 534 O O . THR A 1 73 ? 15.426 -13.438 -25.013 1.00 85.06 73 THR A O 1
ATOM 537 N N . VAL A 1 74 ? 13.310 -13.224 -25.725 1.00 81.75 74 VAL A N 1
ATOM 538 C CA . VAL A 1 74 ? 13.511 -13.932 -27.006 1.00 81.75 74 VAL A CA 1
ATOM 539 C C . VAL A 1 74 ? 13.790 -12.969 -28.160 1.00 81.75 74 VAL A C 1
ATOM 541 O O . VAL A 1 74 ? 14.467 -13.348 -29.119 1.00 81.75 74 VAL A O 1
ATOM 544 N N . HIS A 1 75 ? 13.290 -11.734 -28.078 1.00 77.50 75 HIS A N 1
ATOM 545 C CA . HIS A 1 75 ? 13.321 -10.759 -29.170 1.00 77.50 75 HIS A CA 1
ATOM 546 C C . HIS A 1 75 ? 14.101 -9.476 -28.851 1.00 77.50 75 HIS A C 1
ATOM 548 O O . HIS A 1 75 ? 14.124 -8.595 -29.703 1.00 77.50 75 HIS A O 1
ATOM 554 N N . CYS A 1 76 ? 14.799 -9.406 -27.710 1.00 74.75 76 CYS A N 1
ATOM 555 C CA . CYS A 1 76 ? 15.585 -8.245 -27.259 1.00 74.75 76 CYS A CA 1
ATOM 556 C C . CYS A 1 76 ? 16.416 -7.588 -28.377 1.00 74.75 76 CYS A C 1
ATOM 558 O O . CYS A 1 76 ? 16.263 -6.407 -28.651 1.00 74.75 76 CYS A O 1
ATOM 560 N N . ASP A 1 77 ? 17.196 -8.377 -29.126 1.00 77.38 77 ASP A N 1
ATOM 561 C CA . ASP A 1 77 ? 18.087 -7.872 -30.187 1.00 77.38 77 ASP A CA 1
ATOM 562 C C . ASP A 1 77 ? 17.362 -7.287 -31.426 1.00 77.38 77 ASP A C 1
ATOM 564 O O . ASP A 1 77 ? 18.013 -6.852 -32.380 1.00 77.38 77 ASP A O 1
ATOM 568 N N . GLN A 1 78 ? 16.031 -7.375 -31.489 1.00 79.81 78 GLN A N 1
ATOM 569 C CA . GLN A 1 78 ? 15.202 -6.965 -32.634 1.00 79.81 78 GLN A CA 1
ATOM 570 C C . GLN A 1 78 ? 14.239 -5.826 -32.304 1.00 79.81 78 GLN A C 1
ATOM 572 O O . GLN A 1 78 ? 13.602 -5.308 -33.223 1.00 79.81 78 GLN A O 1
ATOM 577 N N . LEU A 1 79 ? 14.118 -5.473 -31.027 1.00 84.19 79 LEU A N 1
ATOM 578 C CA . LEU A 1 79 ? 13.316 -4.349 -30.575 1.00 84.19 79 LEU A CA 1
ATOM 579 C C . LEU A 1 79 ? 14.108 -3.061 -30.801 1.00 84.19 79 LEU A C 1
ATOM 581 O O . LEU A 1 79 ? 15.333 -3.040 -30.678 1.00 84.19 79 LEU A O 1
ATOM 585 N N . ASP A 1 80 ? 13.417 -1.994 -31.180 1.00 86.25 80 ASP A N 1
ATOM 586 C CA . ASP A 1 80 ? 13.989 -0.659 -31.074 1.00 86.25 80 ASP A CA 1
ATOM 587 C C . ASP A 1 80 ? 14.063 -0.231 -29.600 1.00 86.25 80 ASP A C 1
ATOM 589 O O . ASP A 1 80 ? 13.283 -0.701 -28.767 1.00 86.25 80 ASP A O 1
ATOM 593 N N . ASP A 1 81 ? 15.011 0.658 -29.293 1.00 84.81 81 ASP A N 1
ATOM 594 C CA . ASP A 1 81 ? 15.295 1.101 -27.924 1.00 84.81 81 ASP A CA 1
ATOM 595 C C . ASP A 1 81 ? 14.042 1.682 -27.233 1.00 84.81 81 ASP A C 1
ATOM 597 O O . ASP A 1 81 ? 13.835 1.456 -26.042 1.00 84.81 81 ASP A O 1
ATOM 601 N N . ASP A 1 82 ? 13.175 2.382 -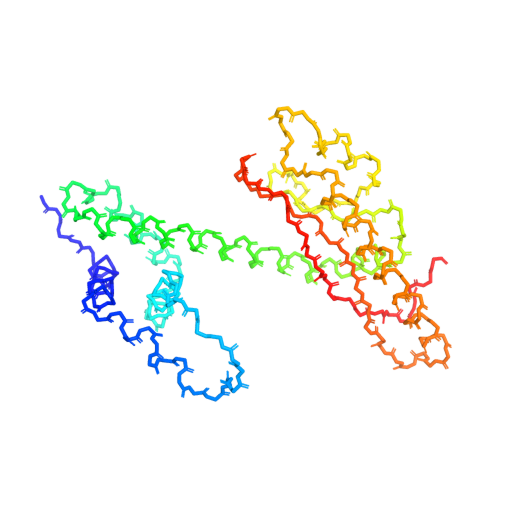27.976 1.00 84.56 82 ASP A N 1
ATOM 602 C CA . ASP A 1 82 ? 11.962 3.002 -27.431 1.00 84.56 82 ASP A CA 1
ATOM 603 C C . ASP A 1 82 ? 10.910 1.938 -27.069 1.00 84.56 82 ASP A C 1
ATOM 605 O O . ASP A 1 82 ? 10.370 1.946 -25.960 1.00 84.56 82 ASP A O 1
ATOM 609 N N . THR A 1 83 ? 10.663 0.969 -27.956 1.00 86.38 83 THR A N 1
ATOM 610 C CA . THR A 1 83 ? 9.769 -0.168 -27.680 1.00 86.38 83 THR A CA 1
ATOM 611 C C . THR A 1 83 ? 10.269 -1.007 -26.506 1.00 86.38 83 THR A C 1
ATOM 613 O O . THR A 1 83 ? 9.464 -1.451 -25.685 1.00 86.38 83 THR A O 1
ATOM 616 N N . GLN A 1 84 ? 11.584 -1.221 -26.394 1.00 87.06 84 GLN A N 1
ATOM 617 C CA . GLN A 1 84 ? 12.158 -1.947 -25.263 1.00 87.06 84 GLN A CA 1
ATOM 618 C C . GLN A 1 84 ? 11.874 -1.228 -23.936 1.00 87.06 84 GLN A C 1
ATOM 620 O O . GLN A 1 84 ? 11.401 -1.866 -22.998 1.00 87.06 84 GLN A O 1
ATOM 625 N N . VAL A 1 85 ? 12.085 0.091 -23.871 1.00 85.94 85 VAL A N 1
ATOM 626 C CA . VAL A 1 85 ? 11.793 0.893 -22.670 1.00 85.94 85 VAL A CA 1
ATOM 627 C C . VAL A 1 85 ? 10.313 0.817 -22.290 1.00 85.94 85 VAL A C 1
ATOM 629 O O . VAL A 1 85 ? 9.989 0.681 -21.112 1.00 85.94 85 VAL A O 1
ATOM 632 N N . VAL A 1 86 ? 9.400 0.861 -23.267 1.00 86.94 86 VAL A N 1
ATOM 633 C CA . VAL A 1 86 ? 7.958 0.737 -22.998 1.00 86.94 86 VAL A CA 1
ATOM 634 C C . VAL A 1 86 ? 7.599 -0.659 -22.490 1.00 86.94 86 VAL A C 1
ATOM 636 O O . VAL A 1 86 ? 6.793 -0.771 -21.572 1.00 86.94 86 VAL A O 1
ATOM 639 N N . LEU A 1 87 ? 8.192 -1.721 -23.042 1.00 87.12 87 LEU A N 1
ATOM 640 C CA . LEU A 1 87 ? 7.972 -3.093 -22.572 1.00 87.12 87 LEU A CA 1
ATOM 641 C C . LEU A 1 87 ? 8.476 -3.298 -21.138 1.00 87.12 87 LEU A C 1
ATOM 643 O O . LEU A 1 87 ? 7.768 -3.902 -20.337 1.00 87.12 87 LEU A O 1
ATOM 647 N N . GLU A 1 88 ? 9.662 -2.783 -20.808 1.00 86.06 88 GLU A N 1
ATOM 648 C CA . GLU A 1 88 ? 10.208 -2.818 -19.445 1.00 86.06 88 GLU A CA 1
ATOM 649 C C . GLU A 1 88 ? 9.305 -2.044 -18.476 1.00 86.06 88 GLU A C 1
ATOM 651 O O . GLU A 1 88 ? 8.923 -2.571 -17.434 1.00 86.06 88 GLU A O 1
ATOM 656 N N . ALA A 1 89 ? 8.873 -0.837 -18.856 1.00 84.56 89 ALA A N 1
ATOM 657 C CA . ALA A 1 89 ? 7.942 -0.044 -18.059 1.00 84.56 89 ALA A CA 1
ATOM 658 C C . ALA A 1 89 ? 6.587 -0.745 -17.873 1.00 84.56 89 ALA A C 1
ATOM 660 O O . ALA A 1 89 ? 6.006 -0.678 -16.791 1.00 84.56 89 ALA A O 1
ATOM 661 N N . LEU A 1 90 ? 6.083 -1.428 -18.905 1.00 84.25 90 LEU A N 1
ATOM 662 C CA . LEU A 1 90 ? 4.807 -2.138 -18.845 1.00 84.25 90 LEU A CA 1
ATOM 663 C C . LEU A 1 90 ? 4.893 -3.349 -17.916 1.00 84.25 90 LEU A C 1
ATOM 665 O O . LEU A 1 90 ? 3.964 -3.579 -17.151 1.00 84.25 90 LEU A O 1
ATOM 669 N N . LEU A 1 91 ? 6.010 -4.081 -17.942 1.00 84.50 91 LEU A N 1
ATOM 670 C CA . LEU A 1 91 ? 6.246 -5.188 -17.018 1.00 84.50 91 LEU A CA 1
ATOM 671 C C . LEU A 1 91 ? 6.301 -4.688 -15.569 1.00 84.50 91 LEU A C 1
ATOM 673 O O . LEU A 1 91 ? 5.556 -5.187 -14.734 1.00 84.50 91 LEU A O 1
ATOM 677 N N . SER A 1 92 ? 7.070 -3.627 -15.298 1.00 78.19 92 SER A N 1
ATOM 678 C CA . SER A 1 92 ? 7.121 -3.016 -13.962 1.00 78.19 92 SER A CA 1
ATOM 679 C C . SER A 1 92 ? 5.766 -2.470 -13.499 1.00 78.19 92 SER A C 1
ATOM 681 O O . SER A 1 92 ? 5.474 -2.463 -12.306 1.00 78.19 92 SER A O 1
ATOM 683 N N . ALA A 1 93 ? 4.919 -2.000 -14.420 1.00 77.31 93 ALA A N 1
ATOM 684 C CA . ALA A 1 93 ? 3.567 -1.561 -14.087 1.00 77.31 93 ALA A CA 1
ATOM 685 C C . ALA A 1 93 ? 2.639 -2.730 -13.727 1.00 77.31 93 ALA A C 1
ATOM 687 O O . ALA A 1 93 ? 1.828 -2.572 -12.820 1.00 77.31 93 ALA A O 1
ATOM 688 N N . ILE A 1 94 ? 2.766 -3.873 -14.409 1.00 78.62 94 ILE A N 1
ATOM 689 C CA . ILE A 1 94 ? 2.004 -5.095 -14.110 1.00 78.62 94 ILE A CA 1
ATOM 690 C C . ILE A 1 94 ? 2.413 -5.656 -12.745 1.00 78.62 94 ILE A C 1
ATOM 692 O O . ILE A 1 94 ? 1.550 -5.888 -11.906 1.00 78.62 94 ILE A O 1
ATOM 696 N N . GLU A 1 95 ? 3.718 -5.782 -12.491 1.00 72.12 95 GLU A N 1
ATOM 697 C CA . GLU A 1 95 ? 4.252 -6.257 -11.206 1.00 72.12 95 GLU A CA 1
ATOM 698 C C . GLU A 1 95 ? 3.759 -5.384 -10.037 1.00 72.12 95 GLU A C 1
ATOM 700 O O . GLU A 1 95 ? 3.310 -5.891 -9.010 1.00 72.12 95 GLU A O 1
ATOM 705 N N . ARG A 1 96 ? 3.741 -4.056 -10.223 1.00 65.00 96 ARG A N 1
ATOM 706 C CA . ARG A 1 96 ? 3.225 -3.116 -9.218 1.00 65.00 96 ARG A CA 1
ATOM 707 C C . ARG A 1 96 ? 1.715 -3.257 -8.971 1.00 65.00 96 ARG A C 1
ATOM 709 O O . ARG A 1 96 ? 1.276 -3.060 -7.841 1.00 65.00 96 ARG A O 1
ATOM 716 N N . ASP A 1 97 ? 0.927 -3.558 -10.004 1.00 66.44 97 ASP A N 1
ATOM 717 C CA . ASP A 1 97 ? -0.531 -3.744 -9.893 1.00 66.44 97 ASP A CA 1
ATOM 718 C C . ASP A 1 97 ? -0.870 -5.041 -9.137 1.00 66.44 97 ASP A C 1
ATOM 720 O O . ASP A 1 97 ? -1.758 -5.056 -8.284 1.00 66.44 97 ASP A O 1
ATOM 724 N N . ASP A 1 98 ? -0.104 -6.112 -9.363 1.00 65.06 98 ASP A N 1
ATOM 725 C CA . ASP A 1 98 ? -0.259 -7.378 -8.637 1.00 65.06 98 ASP A CA 1
ATOM 726 C C . ASP A 1 98 ? 0.051 -7.233 -7.138 1.00 65.06 98 ASP A C 1
ATOM 728 O O . ASP A 1 98 ? -0.669 -7.776 -6.292 1.00 65.06 98 ASP A O 1
ATOM 732 N N . GLU A 1 99 ? 1.078 -6.456 -6.788 1.00 61.12 99 GLU A N 1
ATOM 733 C CA . GLU A 1 99 ? 1.419 -6.127 -5.400 1.00 61.12 99 GLU A CA 1
ATOM 734 C C . GLU A 1 99 ? 0.342 -5.273 -4.712 1.00 61.12 99 GLU A C 1
ATOM 736 O O . GLU A 1 99 ? -0.048 -5.557 -3.574 1.00 61.12 99 GLU A O 1
ATOM 741 N N . GLU A 1 100 ? -0.173 -4.248 -5.400 1.00 63.88 100 GLU A N 1
ATOM 742 C CA . GLU A 1 100 ? -1.242 -3.378 -4.894 1.00 63.88 100 GLU A CA 1
ATOM 743 C C . GLU A 1 100 ? -2.530 -4.187 -4.656 1.00 63.88 100 GLU A C 1
ATOM 745 O O . GLU A 1 100 ? -3.112 -4.129 -3.568 1.00 63.88 100 GLU A O 1
ATOM 750 N N . MET A 1 101 ? -2.908 -5.057 -5.601 1.00 63.22 101 MET A N 1
ATOM 751 C CA . MET A 1 101 ? -4.029 -5.990 -5.441 1.00 63.22 101 MET A CA 1
ATOM 752 C C . MET A 1 101 ? -3.809 -7.005 -4.308 1.00 63.22 101 MET A C 1
ATOM 754 O O . MET A 1 101 ? -4.757 -7.344 -3.587 1.00 63.22 101 MET A O 1
ATOM 758 N N . ALA A 1 102 ? -2.584 -7.508 -4.122 1.00 68.88 102 ALA A N 1
ATOM 759 C CA . ALA A 1 102 ? -2.257 -8.430 -3.036 1.00 68.88 102 ALA A CA 1
ATOM 760 C C . ALA A 1 102 ? -2.389 -7.754 -1.664 1.00 68.88 102 ALA A C 1
ATOM 762 O O . ALA A 1 102 ? -2.976 -8.340 -0.745 1.00 68.88 102 ALA A O 1
ATOM 763 N N . LEU A 1 103 ? -1.912 -6.512 -1.534 1.00 73.31 103 LEU A N 1
ATOM 764 C CA . LEU A 1 103 ? -2.079 -5.707 -0.329 1.00 73.31 103 LEU A CA 1
ATOM 765 C C . LEU A 1 103 ? -3.561 -5.428 -0.054 1.00 73.31 103 LEU A C 1
ATOM 767 O O . LEU A 1 103 ? -4.026 -5.679 1.058 1.00 73.31 103 LEU A O 1
ATOM 771 N N . GLU A 1 104 ? -4.333 -4.976 -1.044 1.00 74.75 104 GLU A N 1
ATOM 772 C CA . GLU A 1 104 ? -5.768 -4.721 -0.876 1.00 74.75 104 GLU A CA 1
ATOM 773 C C . GLU A 1 104 ? -6.542 -5.978 -0.458 1.00 74.75 104 GLU A C 1
ATOM 775 O O . GLU A 1 104 ? -7.365 -5.933 0.462 1.00 74.75 104 GLU A O 1
ATOM 780 N N . SER A 1 105 ? -6.254 -7.121 -1.089 1.00 75.06 105 SER A N 1
ATOM 781 C CA . SER A 1 105 ? -6.875 -8.405 -0.754 1.00 75.06 105 SER A CA 1
ATOM 782 C C . SER A 1 105 ? -6.537 -8.846 0.673 1.00 75.06 105 SER A C 1
ATOM 784 O O . SER A 1 105 ? -7.425 -9.250 1.435 1.00 75.06 105 SER A O 1
ATOM 786 N N . LEU A 1 106 ? -5.267 -8.708 1.068 1.00 77.12 106 LEU A N 1
ATOM 787 C CA . LEU A 1 106 ? -4.801 -9.029 2.412 1.00 77.12 106 LEU A CA 1
ATOM 788 C C . LEU A 1 106 ? -5.467 -8.124 3.453 1.00 77.12 106 LEU A C 1
ATOM 790 O O . LEU A 1 106 ? -6.051 -8.627 4.414 1.00 77.12 106 LEU A O 1
ATOM 794 N N . LEU A 1 107 ? -5.466 -6.807 3.234 1.00 82.12 107 LEU A N 1
ATOM 795 C CA . LEU A 1 107 ? -6.105 -5.831 4.118 1.00 82.12 107 LEU A CA 1
ATOM 796 C C . LEU A 1 107 ? -7.611 -6.092 4.250 1.00 82.12 107 LEU A C 1
ATOM 798 O O . LEU A 1 107 ? -8.148 -6.066 5.358 1.00 82.12 107 LEU A O 1
ATOM 802 N N . ALA A 1 108 ? -8.294 -6.422 3.151 1.00 78.62 108 ALA A N 1
ATOM 803 C CA . ALA A 1 108 ? -9.709 -6.787 3.182 1.00 78.62 108 ALA A CA 1
ATOM 804 C C . ALA A 1 108 ? -9.971 -8.052 4.022 1.00 78.62 108 ALA A C 1
ATOM 806 O O . ALA A 1 108 ? -11.004 -8.152 4.693 1.00 78.62 108 ALA A O 1
ATOM 807 N N . SER A 1 109 ? -9.040 -9.011 4.011 1.00 80.81 109 SER A N 1
ATOM 808 C CA . SER A 1 109 ? -9.129 -10.239 4.809 1.00 80.81 109 SER A CA 1
ATOM 809 C C . SER A 1 109 ? -8.794 -10.033 6.297 1.00 80.81 109 SER A C 1
ATOM 811 O O . SER A 1 109 ? -9.331 -10.741 7.151 1.00 80.81 109 SER A O 1
ATOM 813 N N . GLU A 1 110 ? -8.007 -9.002 6.619 1.00 85.75 110 GLU A N 1
ATOM 814 C CA . GLU A 1 110 ? -7.482 -8.694 7.958 1.00 85.75 110 GLU A CA 1
ATOM 815 C C . GLU A 1 110 ? -8.263 -7.579 8.681 1.00 85.75 110 GLU A C 1
ATOM 817 O O . GLU A 1 110 ? -7.740 -6.850 9.527 1.00 85.75 110 GLU A O 1
ATOM 822 N N . ALA A 1 111 ? -9.566 -7.459 8.403 1.00 83.94 111 ALA A N 1
ATOM 823 C CA . ALA A 1 111 ? -10.419 -6.395 8.943 1.00 83.94 111 ALA A CA 1
ATOM 824 C C . ALA A 1 111 ? -10.348 -6.237 10.478 1.00 83.94 111 ALA A C 1
ATOM 826 O O . ALA A 1 111 ? -10.417 -5.121 10.988 1.00 83.94 111 ALA A O 1
ATOM 827 N N . ARG A 1 112 ? -10.184 -7.340 11.227 1.00 84.94 112 ARG A N 1
ATOM 828 C CA . ARG A 1 112 ? -10.058 -7.302 12.698 1.00 84.94 112 ARG A CA 1
ATOM 829 C C . ARG A 1 112 ? -8.731 -6.720 13.166 1.00 84.94 112 ARG A C 1
ATOM 831 O O . ARG A 1 112 ? -8.711 -6.021 14.173 1.00 84.94 112 ARG A O 1
ATOM 838 N N . LEU A 1 113 ? -7.643 -7.030 12.466 1.00 88.44 113 LEU A N 1
ATOM 839 C CA . LEU A 1 113 ? -6.323 -6.492 12.774 1.00 88.44 113 LEU A CA 1
ATOM 840 C C . LEU A 1 113 ? -6.293 -4.988 12.489 1.00 88.44 113 LEU A C 1
ATOM 842 O O . LEU A 1 113 ? -5.825 -4.214 13.319 1.00 88.44 113 LEU A O 1
ATOM 846 N N . LEU A 1 114 ? -6.876 -4.565 11.363 1.00 89.31 114 LEU A N 1
ATOM 847 C CA . LEU A 1 114 ? -7.015 -3.149 11.022 1.00 89.31 114 LEU A CA 1
ATOM 848 C C . LEU A 1 114 ? -7.852 -2.386 12.052 1.00 89.31 114 LEU A C 1
ATOM 850 O O . LEU A 1 114 ? -7.487 -1.281 12.446 1.00 89.31 114 LEU A O 1
ATOM 854 N N . GLU A 1 115 ? -8.952 -2.981 12.516 1.00 88.88 115 GLU A N 1
ATOM 855 C CA . GLU A 1 115 ? -9.791 -2.414 13.575 1.00 88.88 115 GLU A CA 1
ATOM 856 C C . GLU A 1 115 ? -9.034 -2.302 14.900 1.00 88.88 115 GLU A C 1
ATOM 858 O O . GLU A 1 115 ? -9.019 -1.226 15.495 1.00 88.88 115 GLU A O 1
ATOM 863 N N . ALA A 1 116 ? -8.345 -3.360 15.334 1.00 88.62 116 ALA A N 1
ATOM 864 C CA . ALA A 1 116 ? -7.524 -3.328 16.543 1.00 88.62 116 ALA A CA 1
ATOM 865 C C . ALA A 1 116 ? -6.426 -2.257 16.456 1.00 88.62 116 ALA A C 1
ATOM 867 O O . ALA A 1 116 ? -6.261 -1.458 17.378 1.00 88.62 116 ALA A O 1
ATOM 868 N N . ASN A 1 117 ? -5.739 -2.166 15.317 1.00 91.56 117 ASN A N 1
ATOM 869 C CA . ASN A 1 117 ? -4.678 -1.189 15.133 1.00 91.56 117 ASN A CA 1
ATOM 870 C C . ASN A 1 117 ? -5.207 0.250 15.018 1.00 91.56 117 ASN A C 1
ATOM 872 O O . ASN A 1 117 ? -4.545 1.183 15.464 1.00 91.56 117 ASN A O 1
ATOM 876 N N . ALA A 1 118 ? -6.408 0.466 14.473 1.00 89.50 118 ALA A N 1
ATOM 877 C CA . ALA A 1 118 ? -7.049 1.784 14.485 1.00 89.50 118 ALA A CA 1
ATOM 878 C C . ALA A 1 118 ? -7.328 2.277 15.921 1.00 89.50 118 ALA A C 1
ATOM 880 O O . ALA A 1 118 ? -7.358 3.487 16.168 1.00 89.50 118 ALA A O 1
ATOM 881 N N . LEU A 1 119 ? -7.522 1.346 16.863 1.00 88.44 119 LEU A N 1
ATOM 882 C CA . LEU A 1 119 ? -7.746 1.617 18.285 1.00 88.44 119 LEU A CA 1
ATOM 883 C C . LEU A 1 119 ? -6.438 1.772 19.076 1.00 88.44 119 LEU A C 1
ATOM 885 O O . LEU A 1 119 ? -6.422 2.491 20.080 1.00 88.44 119 LEU A O 1
ATOM 889 N N . ASP A 1 120 ? -5.350 1.150 18.616 1.00 88.31 120 ASP A N 1
ATOM 890 C CA . ASP A 1 120 ? -4.028 1.249 19.231 1.00 88.31 120 ASP A CA 1
ATOM 891 C C . ASP A 1 120 ? -3.202 2.416 18.662 1.00 88.31 120 ASP A C 1
ATOM 893 O O . ASP A 1 120 ? -2.891 2.498 17.472 1.00 88.31 120 ASP A O 1
ATOM 897 N N . GLY A 1 121 ? -2.817 3.342 19.540 1.00 83.19 121 GLY A N 1
ATOM 898 C CA . GLY A 1 121 ? -1.966 4.481 19.198 1.00 83.19 121 GLY A CA 1
ATOM 899 C C . GLY A 1 121 ? -0.462 4.186 19.213 1.00 83.19 121 GLY A C 1
ATOM 900 O O . GLY A 1 121 ? 0.302 5.029 18.751 1.00 83.19 121 GLY A O 1
ATOM 901 N N . ASN A 1 122 ? -0.030 3.041 19.751 1.00 87.94 122 ASN A N 1
ATOM 902 C CA . ASN A 1 122 ? 1.387 2.724 19.973 1.00 87.94 122 ASN A CA 1
ATOM 903 C C . ASN A 1 122 ? 1.976 1.763 18.934 1.00 87.94 122 ASN A C 1
ATOM 905 O O . ASN A 1 122 ? 3.201 1.675 18.816 1.00 87.94 122 ASN A O 1
ATOM 909 N N . CYS A 1 123 ? 1.115 1.070 18.190 1.00 92.06 123 CYS A N 1
ATOM 910 C CA . CYS A 1 123 ? 1.511 0.106 17.175 1.00 92.06 123 CYS A CA 1
ATOM 911 C C . CYS A 1 123 ? 1.205 0.614 15.763 1.00 92.06 123 CY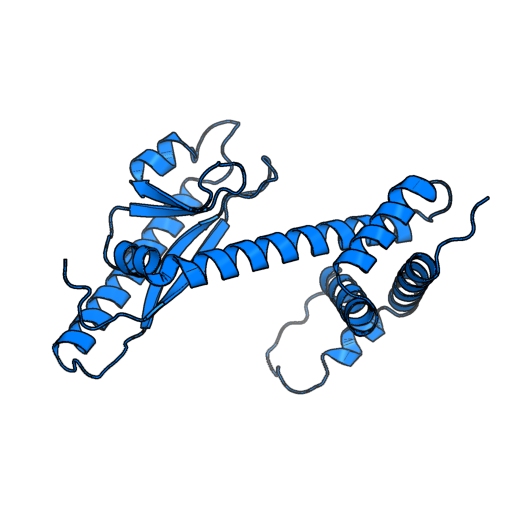S A C 1
ATOM 913 O O . CYS A 1 123 ? 0.220 1.319 15.514 1.00 92.06 123 CYS A O 1
ATOM 915 N N . LEU A 1 124 ? 2.040 0.207 14.817 1.00 93.44 124 LEU A N 1
ATOM 916 C CA . LEU A 1 124 ? 1.872 0.420 13.387 1.00 93.44 124 LEU A CA 1
ATOM 917 C C . LEU A 1 124 ? 1.726 -0.927 12.694 1.00 93.44 124 LEU A C 1
ATOM 919 O O . LEU A 1 124 ? 2.378 -1.900 13.070 1.00 93.44 124 LEU A O 1
ATOM 923 N N . LEU A 1 125 ? 0.893 -0.960 11.660 1.00 94.25 125 LEU A N 1
ATOM 924 C CA . LEU A 1 125 ? 0.917 -2.066 10.718 1.00 94.25 125 LEU A CA 1
ATOM 925 C C . LEU A 1 125 ? 2.018 -1.808 9.701 1.00 94.25 125 LEU A C 1
ATOM 927 O O . LEU A 1 125 ? 2.092 -0.722 9.125 1.00 94.25 125 LEU A O 1
ATOM 931 N N . VAL A 1 126 ? 2.864 -2.805 9.498 1.00 94.25 126 VAL A N 1
ATOM 932 C CA . VAL A 1 126 ? 3.925 -2.804 8.500 1.00 94.25 126 VAL A CA 1
ATOM 933 C C . VAL A 1 126 ? 3.630 -3.922 7.518 1.00 94.25 126 VAL A C 1
ATOM 935 O O . VAL A 1 126 ? 3.466 -5.069 7.928 1.00 94.25 126 VAL A O 1
ATOM 938 N N . TRP A 1 127 ? 3.543 -3.581 6.239 1.00 92.75 127 TRP A N 1
ATOM 939 C CA . TRP A 1 127 ? 3.497 -4.551 5.160 1.00 92.75 127 TRP A CA 1
ATOM 940 C C . TRP A 1 127 ? 4.874 -4.652 4.508 1.00 92.75 127 TRP A C 1
ATOM 942 O O . TRP A 1 127 ? 5.381 -3.667 3.972 1.00 92.75 127 TRP A O 1
ATOM 952 N N . ASP A 1 128 ? 5.470 -5.835 4.598 1.00 90.88 128 ASP A N 1
ATOM 953 C CA . ASP A 1 128 ? 6.747 -6.198 3.997 1.00 90.88 128 ASP A CA 1
ATOM 954 C C . ASP A 1 128 ? 6.580 -7.520 3.227 1.00 90.88 128 ASP A C 1
ATOM 956 O O . ASP A 1 128 ? 6.492 -8.582 3.851 1.00 90.88 128 ASP A O 1
ATOM 960 N N . PRO A 1 129 ? 6.506 -7.488 1.884 1.00 84.56 129 PRO A N 1
ATOM 961 C CA . PRO A 1 129 ? 6.292 -8.685 1.069 1.00 84.56 129 PRO A CA 1
ATOM 962 C C . PRO A 1 129 ? 7.458 -9.683 1.139 1.00 84.56 129 PRO A C 1
ATOM 964 O O . PRO A 1 129 ? 7.282 -10.853 0.801 1.00 84.56 129 PRO A O 1
ATOM 967 N N . THR A 1 130 ? 8.633 -9.263 1.621 1.00 85.88 130 THR A N 1
ATOM 968 C CA . THR A 1 130 ? 9.819 -10.129 1.715 1.00 85.88 130 THR A CA 1
ATOM 969 C C . THR A 1 130 ? 9.786 -11.079 2.917 1.00 85.88 130 THR A C 1
ATOM 971 O O . THR A 1 130 ? 10.630 -11.971 3.041 1.00 85.88 130 THR A O 1
ATOM 974 N N . GLU A 1 131 ? 8.797 -10.919 3.796 1.00 86.38 131 GLU A N 1
ATOM 975 C CA . GLU A 1 131 ? 8.654 -11.657 5.045 1.00 86.38 131 GLU A CA 1
ATOM 976 C C . GLU A 1 131 ? 7.641 -12.807 4.948 1.00 86.38 131 GLU A C 1
ATOM 978 O O . GLU A 1 131 ? 6.619 -12.711 4.273 1.00 86.38 131 GLU A O 1
ATOM 983 N N . ASP A 1 132 ? 7.862 -13.881 5.722 1.00 82.44 132 ASP A N 1
ATOM 984 C CA . ASP A 1 132 ? 6.953 -15.045 5.773 1.00 82.44 132 ASP A CA 1
ATOM 985 C C . ASP A 1 132 ? 5.518 -14.667 6.200 1.00 82.44 132 ASP A C 1
ATOM 987 O O . ASP A 1 132 ? 4.542 -15.301 5.793 1.00 82.44 132 ASP A O 1
ATOM 991 N N . ALA A 1 133 ? 5.395 -13.649 7.056 1.00 85.38 133 ALA A N 1
ATOM 992 C CA . ALA A 1 133 ? 4.136 -13.020 7.433 1.00 85.38 133 ALA A CA 1
ATOM 993 C C . ALA A 1 133 ? 4.196 -11.554 6.981 1.00 85.38 133 ALA A C 1
ATOM 995 O O . ALA A 1 133 ? 4.799 -10.739 7.688 1.00 85.38 133 ALA A O 1
ATOM 996 N N . PRO A 1 134 ? 3.619 -11.214 5.814 1.00 86.25 134 PRO A N 1
ATOM 997 C CA . PRO A 1 134 ? 3.900 -9.935 5.179 1.00 86.25 134 PRO A CA 1
ATOM 998 C C . PRO A 1 134 ? 3.262 -8.757 5.910 1.00 86.25 134 PRO A C 1
ATOM 1000 O O . PRO A 1 134 ? 3.844 -7.685 5.948 1.00 86.25 134 PRO A O 1
ATOM 1003 N N . LEU A 1 135 ? 2.101 -8.937 6.546 1.00 91.88 135 LEU A N 1
ATOM 1004 C CA . LEU A 1 135 ? 1.488 -7.907 7.387 1.00 91.88 135 LEU A CA 1
ATOM 1005 C C . LEU A 1 135 ? 1.806 -8.167 8.862 1.00 91.88 135 LEU A C 1
ATOM 1007 O O . LEU A 1 135 ? 1.397 -9.183 9.426 1.00 91.88 135 LEU A O 1
ATOM 1011 N N . GLN A 1 136 ? 2.518 -7.235 9.488 1.00 92.69 136 GLN A N 1
ATOM 1012 C CA . GLN A 1 136 ? 2.992 -7.333 10.867 1.00 92.69 136 GLN A CA 1
ATOM 1013 C C . GLN A 1 136 ? 2.502 -6.139 11.682 1.00 92.69 136 GLN A C 1
ATOM 1015 O O . GLN A 1 136 ? 2.522 -5.003 11.216 1.00 92.69 136 GLN A O 1
ATOM 1020 N N . GLU A 1 137 ? 2.095 -6.383 12.924 1.00 94.06 137 GLU A N 1
ATOM 1021 C CA . GLU A 1 137 ? 1.902 -5.319 13.906 1.00 94.06 137 GLU A CA 1
ATOM 1022 C C . GLU A 1 137 ? 3.203 -5.118 14.685 1.00 94.06 137 GLU A C 1
ATOM 1024 O O . GLU A 1 137 ? 3.751 -6.067 15.247 1.00 94.06 137 GLU A O 1
ATOM 1029 N N . MET A 1 138 ? 3.710 -3.887 14.694 1.00 94.44 138 MET A N 1
ATOM 1030 C CA . MET A 1 138 ? 4.985 -3.535 15.315 1.00 94.44 138 MET A CA 1
ATOM 1031 C C . MET A 1 138 ? 4.837 -2.314 16.217 1.00 94.44 138 MET A C 1
ATOM 1033 O O . MET A 1 138 ? 4.150 -1.351 15.865 1.00 94.44 138 MET A O 1
ATOM 1037 N N . GLU A 1 139 ? 5.531 -2.307 17.356 1.00 94.38 139 GLU A N 1
ATOM 1038 C CA . GLU A 1 139 ? 5.650 -1.094 18.160 1.00 94.38 139 GLU A CA 1
ATOM 1039 C C . GLU A 1 139 ? 6.422 -0.023 17.379 1.00 94.38 139 GLU A C 1
ATOM 1041 O O . GLU A 1 139 ? 7.384 -0.310 16.664 1.00 94.38 139 GLU A O 1
ATOM 1046 N N . ILE A 1 140 ? 6.034 1.244 17.542 1.00 91.62 140 ILE A N 1
ATOM 1047 C CA . ILE A 1 140 ? 6.651 2.376 16.827 1.00 91.62 140 ILE A CA 1
ATOM 1048 C C . ILE A 1 140 ? 8.183 2.421 16.994 1.00 91.62 140 ILE A C 1
ATOM 1050 O O . ILE A 1 140 ? 8.892 2.844 16.080 1.00 91.62 140 ILE A O 1
ATOM 1054 N N . LEU A 1 141 ? 8.710 2.008 18.152 1.00 90.44 141 LEU A N 1
ATOM 1055 C CA . LEU A 1 141 ? 10.155 1.983 18.389 1.00 90.44 141 LEU A CA 1
ATOM 1056 C C . LEU A 1 141 ? 10.844 0.834 17.644 1.00 90.44 141 LEU A C 1
ATOM 1058 O O . LEU A 1 141 ? 11.905 1.057 17.065 1.00 90.44 141 LEU A O 1
ATOM 1062 N N . ASP A 1 142 ? 10.215 -0.338 17.573 1.00 94.50 142 ASP A N 1
ATOM 1063 C CA . ASP A 1 142 ? 10.731 -1.490 16.824 1.00 94.50 142 ASP A CA 1
ATOM 1064 C C . ASP A 1 142 ? 10.771 -1.198 15.316 1.00 94.50 142 ASP A C 1
ATOM 1066 O O . ASP A 1 142 ? 11.690 -1.626 14.614 1.00 94.50 142 ASP A O 1
ATOM 1070 N N . VAL A 1 143 ? 9.821 -0.397 14.815 1.00 92.88 143 VAL A N 1
ATOM 1071 C CA . VAL A 1 143 ? 9.841 0.101 13.430 1.00 92.88 143 VAL A CA 1
ATOM 1072 C C . VAL A 1 143 ? 11.108 0.913 13.158 1.00 92.88 143 VAL A C 1
ATOM 1074 O O . VAL A 1 143 ? 11.719 0.735 12.110 1.00 92.88 143 VAL A O 1
ATOM 1077 N N . LEU A 1 144 ? 11.550 1.765 14.089 1.00 90.94 144 LEU A N 1
ATOM 1078 C CA . LEU A 1 144 ? 12.784 2.548 13.925 1.00 90.94 144 LEU A CA 1
ATOM 1079 C C . LEU A 1 144 ? 14.054 1.700 14.019 1.00 90.94 144 LEU A C 1
ATOM 1081 O O . LEU A 1 144 ? 15.067 2.053 13.411 1.00 90.94 144 LEU A O 1
ATOM 1085 N N . GLU A 1 145 ? 14.024 0.619 14.798 1.00 91.19 145 GLU A N 1
ATOM 1086 C CA . GLU A 1 145 ? 15.142 -0.321 14.879 1.00 91.19 145 GLU A CA 1
ATOM 1087 C C . GLU A 1 145 ? 15.300 -1.107 13.575 1.00 91.19 145 GLU A C 1
ATOM 1089 O O . GLU A 1 145 ? 16.420 -1.280 13.091 1.00 91.19 145 GLU A O 1
ATOM 1094 N N . ARG A 1 146 ? 14.180 -1.541 12.986 1.00 91.75 146 ARG A N 1
ATOM 1095 C CA . ARG A 1 146 ? 14.158 -2.318 11.742 1.00 91.75 146 ARG A CA 1
ATOM 1096 C C . ARG A 1 146 ? 14.351 -1.453 10.497 1.00 91.75 146 ARG A C 1
ATOM 1098 O O . ARG A 1 146 ? 15.106 -1.822 9.601 1.00 91.75 146 ARG A O 1
ATOM 1105 N N . TYR A 1 147 ? 13.711 -0.290 10.468 1.00 92.44 147 TYR A N 1
ATOM 1106 C CA . TYR A 1 147 ? 13.723 0.661 9.362 1.00 92.44 147 TYR A CA 1
ATOM 1107 C C . TYR A 1 147 ? 14.258 2.015 9.840 1.00 92.44 147 TYR A C 1
ATOM 1109 O O . TYR A 1 147 ? 13.492 2.943 10.115 1.00 92.44 147 TYR A O 1
ATOM 1117 N N . PRO A 1 148 ? 15.585 2.173 9.956 1.00 92.00 148 PRO A N 1
ATOM 1118 C CA . PRO A 1 148 ? 16.164 3.388 10.503 1.00 92.00 148 PRO A CA 1
ATOM 1119 C C . PRO A 1 148 ? 15.978 4.582 9.559 1.00 92.00 148 PRO A C 1
ATOM 1121 O O . PRO A 1 148 ? 16.220 4.501 8.357 1.00 92.00 148 PRO A O 1
ATOM 1124 N N . CYS A 1 149 ? 15.638 5.741 10.124 1.00 91.38 149 CYS A N 1
ATOM 1125 C CA . CYS A 1 149 ? 15.503 7.002 9.378 1.00 91.38 149 CYS A CA 1
ATOM 1126 C C . CYS A 1 149 ? 16.842 7.738 9.157 1.00 91.38 149 CYS A C 1
ATOM 1128 O O . CYS A 1 149 ? 16.871 8.914 8.787 1.00 91.38 149 CYS A O 1
ATOM 1130 N N . ARG A 1 150 ? 17.967 7.108 9.524 1.00 88.62 150 ARG A N 1
ATOM 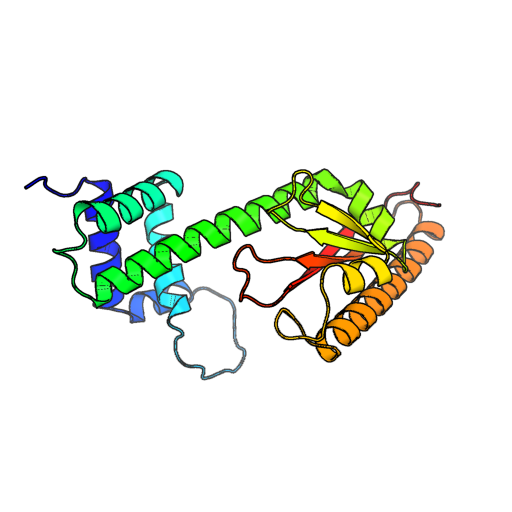1131 C CA . ARG A 1 150 ? 19.323 7.673 9.453 1.00 88.62 150 ARG A CA 1
ATOM 1132 C C . ARG A 1 150 ? 20.336 6.588 9.119 1.00 88.62 150 ARG A C 1
ATOM 1134 O O . ARG A 1 150 ? 20.212 5.463 9.589 1.00 88.62 150 ARG A O 1
ATOM 1141 N N . GLY A 1 151 ? 21.392 6.978 8.413 1.00 87.94 151 GLY A N 1
ATOM 1142 C CA . GLY A 1 151 ? 22.463 6.080 7.982 1.00 87.94 151 GLY A CA 1
ATOM 1143 C C . GLY A 1 151 ? 22.443 5.859 6.474 1.00 87.94 151 GLY A C 1
ATOM 1144 O O . GLY A 1 151 ? 21.544 6.329 5.786 1.00 87.94 151 GLY A O 1
ATOM 1145 N N . GLU A 1 152 ? 23.458 5.164 5.965 1.00 84.19 152 GLU A N 1
ATOM 1146 C CA . GLU A 1 152 ? 23.615 4.903 4.524 1.00 84.19 152 GLU A CA 1
ATOM 1147 C C . GLU A 1 152 ? 22.543 3.950 3.974 1.00 84.19 152 GLU A C 1
ATOM 1149 O O . GLU A 1 152 ? 22.279 3.959 2.781 1.00 84.19 152 GLU A O 1
ATOM 1154 N N . SER A 1 153 ? 21.898 3.169 4.845 1.00 84.00 153 SER A N 1
ATOM 1155 C CA . SER A 1 153 ? 20.810 2.245 4.510 1.00 84.00 153 SER A CA 1
ATOM 1156 C C . SER A 1 153 ? 19.412 2.814 4.794 1.00 84.00 153 SER A C 1
ATOM 1158 O O . SER A 1 153 ? 18.445 2.057 4.844 1.00 84.00 153 SER A O 1
ATOM 1160 N N . ALA A 1 154 ? 19.293 4.113 5.088 1.00 89.38 154 ALA A N 1
ATOM 1161 C CA . ALA A 1 154 ? 18.008 4.719 5.420 1.00 89.38 154 ALA A CA 1
ATOM 1162 C C . ALA A 1 154 ? 17.163 4.920 4.158 1.00 89.38 154 ALA A C 1
ATOM 1164 O O . ALA A 1 154 ? 17.538 5.681 3.270 1.00 89.38 154 ALA A O 1
ATOM 1165 N N . ARG A 1 155 ? 15.996 4.274 4.125 1.00 90.75 155 ARG A N 1
ATOM 1166 C CA . ARG A 1 155 ? 15.022 4.358 3.020 1.00 90.75 155 ARG A CA 1
ATOM 1167 C C . ARG A 1 155 ? 14.002 5.489 3.195 1.00 90.75 155 ARG A C 1
ATOM 1169 O O . ARG A 1 155 ? 13.113 5.672 2.381 1.00 90.75 155 ARG A O 1
ATOM 1176 N N . TRP A 1 156 ? 14.092 6.235 4.286 1.00 94.00 156 TRP A N 1
ATOM 1177 C CA . TRP A 1 156 ? 13.189 7.329 4.631 1.00 94.00 156 TRP A CA 1
ATOM 1178 C C . TRP A 1 156 ? 13.860 8.260 5.634 1.00 94.00 156 TRP A C 1
ATOM 1180 O O . TRP A 1 156 ? 14.852 7.902 6.278 1.00 94.00 156 TRP A O 1
ATOM 1190 N N . THR A 1 157 ? 13.344 9.475 5.751 1.00 92.62 157 THR A N 1
ATOM 1191 C CA . THR A 1 157 ? 13.932 10.535 6.567 1.00 92.62 157 THR A CA 1
ATOM 1192 C C . THR A 1 157 ? 13.266 10.645 7.938 1.00 92.62 157 THR A C 1
ATOM 1194 O O . THR A 1 157 ? 12.200 10.089 8.201 1.00 92.62 157 THR A O 1
ATOM 1197 N N . CYS A 1 158 ? 13.892 11.394 8.854 1.00 92.94 158 CYS A N 1
ATOM 1198 C CA . CYS A 1 158 ? 13.247 11.728 10.126 1.00 92.94 158 CYS A CA 1
ATOM 1199 C C . CYS A 1 158 ? 11.950 12.527 9.927 1.00 92.94 158 CYS A C 1
ATOM 1201 O O . CYS A 1 158 ? 11.050 12.396 10.751 1.00 92.94 158 CYS A O 1
ATOM 1203 N N . ASP A 1 159 ? 11.864 13.336 8.869 1.00 93.88 159 ASP A N 1
ATOM 1204 C CA . ASP A 1 159 ? 10.669 14.124 8.572 1.00 93.88 159 ASP A CA 1
ATOM 1205 C C . ASP A 1 159 ? 9.525 13.208 8.109 1.00 93.88 159 ASP A C 1
ATOM 1207 O O . ASP A 1 159 ? 8.398 13.371 8.573 1.00 93.88 159 ASP A O 1
ATOM 1211 N N . ASP A 1 160 ? 9.824 12.174 7.313 1.00 91.56 160 ASP A N 1
ATOM 1212 C CA . ASP A 1 160 ? 8.839 11.161 6.898 1.00 91.56 160 ASP A CA 1
ATOM 1213 C C . ASP A 1 160 ? 8.291 10.378 8.096 1.00 91.56 160 ASP A C 1
ATOM 1215 O O . ASP A 1 160 ? 7.089 10.120 8.186 1.00 91.56 160 ASP A O 1
ATOM 1219 N N . PHE A 1 161 ? 9.157 10.041 9.056 1.00 91.69 161 PHE A N 1
ATOM 1220 C CA . PHE A 1 161 ? 8.741 9.382 10.292 1.00 91.69 161 PHE A CA 1
ATOM 1221 C C . PHE A 1 161 ? 7.870 10.287 11.171 1.00 91.69 161 PHE A C 1
ATOM 1223 O O . PHE A 1 161 ? 6.872 9.835 11.731 1.00 91.69 161 PHE A O 1
ATOM 1230 N N . VAL A 1 162 ? 8.203 11.577 11.282 1.00 92.62 162 VAL A N 1
ATOM 1231 C CA . VAL A 1 162 ? 7.344 12.540 11.988 1.00 92.62 162 VAL A CA 1
ATOM 1232 C C . VAL A 1 162 ? 5.987 12.650 11.294 1.00 92.62 162 VAL A C 1
ATOM 1234 O O . VAL A 1 162 ? 4.968 12.585 11.979 1.00 92.62 162 VAL A O 1
ATOM 1237 N N . ALA A 1 163 ? 5.958 12.731 9.962 1.00 91.88 163 ALA A N 1
ATOM 1238 C CA . ALA A 1 163 ? 4.719 12.747 9.188 1.00 91.88 163 ALA A CA 1
ATOM 1239 C C . ALA A 1 163 ? 3.872 11.481 9.416 1.00 91.88 163 ALA A C 1
ATOM 1241 O O . ALA A 1 163 ? 2.660 11.588 9.607 1.00 91.88 163 ALA A O 1
ATOM 1242 N N . LEU A 1 164 ? 4.502 10.302 9.505 1.00 91.31 164 LEU A N 1
ATOM 1243 C CA . LEU A 1 164 ? 3.820 9.050 9.851 1.00 91.31 164 LEU A CA 1
ATOM 1244 C C . LEU A 1 164 ? 3.166 9.122 11.236 1.00 91.31 164 LEU A C 1
ATOM 1246 O O . LEU A 1 164 ? 2.001 8.752 11.395 1.00 91.31 164 LEU A O 1
ATOM 1250 N N . LEU A 1 165 ? 3.895 9.612 12.243 1.00 91.56 165 LEU A N 1
ATOM 1251 C CA . LEU A 1 165 ? 3.363 9.754 13.601 1.00 91.56 165 LEU A CA 1
ATOM 1252 C C . LEU A 1 165 ? 2.221 10.770 13.666 1.00 91.56 165 LEU A C 1
ATOM 1254 O O . LEU A 1 165 ? 1.213 10.522 14.328 1.00 91.56 165 LEU A O 1
ATOM 1258 N N . GLU A 1 166 ? 2.348 11.900 12.974 1.00 92.81 166 GLU A N 1
ATOM 1259 C CA . GLU A 1 166 ? 1.282 12.898 12.874 1.00 92.81 166 GLU A CA 1
ATOM 1260 C C . GLU A 1 166 ? 0.034 12.317 12.200 1.00 92.81 166 GLU A C 1
ATOM 1262 O O . GLU A 1 166 ? -1.077 12.496 12.712 1.00 92.81 166 GLU A O 1
ATOM 1267 N N . GLY A 1 167 ? 0.218 11.553 11.118 1.00 90.88 167 GLY A N 1
ATOM 1268 C CA . GLY A 1 167 ? -0.839 10.800 10.447 1.00 90.88 167 GLY A CA 1
ATOM 1269 C C . GLY A 1 167 ? -1.522 9.811 11.390 1.00 90.88 167 GLY A C 1
ATOM 1270 O O . GLY A 1 167 ? -2.741 9.864 11.562 1.00 90.88 167 GLY A O 1
ATOM 1271 N N . LYS A 1 168 ? -0.752 8.970 12.091 1.00 91.00 168 LYS A N 1
ATOM 1272 C CA . LYS A 1 168 ? -1.274 7.988 13.055 1.00 91.00 168 LYS A CA 1
ATOM 1273 C C . LYS A 1 168 ? -2.054 8.654 14.191 1.00 91.00 168 LYS A C 1
ATOM 1275 O O . LYS A 1 168 ? -3.155 8.212 14.514 1.00 91.00 168 LYS A O 1
ATOM 1280 N N . ILE A 1 169 ? -1.540 9.746 14.763 1.00 90.88 169 ILE A N 1
ATOM 1281 C CA . ILE A 1 169 ? -2.230 10.517 15.811 1.00 90.88 169 ILE A CA 1
ATOM 1282 C C . ILE A 1 169 ? -3.546 11.096 15.284 1.00 90.88 169 ILE A C 1
ATOM 1284 O O . ILE A 1 169 ? -4.555 11.083 15.996 1.00 90.88 169 ILE A O 1
ATOM 1288 N N . LEU A 1 170 ? -3.549 11.625 14.058 1.00 91.44 170 LEU A N 1
ATOM 1289 C CA . LEU A 1 170 ? -4.752 12.163 13.435 1.00 91.44 170 LEU A CA 1
ATOM 1290 C C . LEU A 1 170 ? -5.810 11.072 13.247 1.00 91.44 170 LEU A C 1
ATOM 1292 O O . LEU A 1 170 ? -6.956 11.286 13.650 1.00 91.44 170 LEU A O 1
ATOM 1296 N N . GLN A 1 171 ? -5.437 9.916 12.690 1.00 90.50 171 GLN A N 1
ATOM 1297 C CA . GLN A 1 171 ? -6.385 8.818 12.489 1.00 90.50 171 GLN A CA 1
ATOM 1298 C C . GLN A 1 171 ? -6.892 8.259 13.815 1.00 90.50 171 GLN A C 1
ATOM 1300 O O . GLN A 1 171 ? -8.099 8.127 13.987 1.00 90.50 171 GLN A O 1
ATOM 1305 N N . TRP A 1 172 ? -6.020 8.071 14.808 1.00 90.06 172 TRP A N 1
ATOM 1306 C CA . TRP A 1 172 ? -6.434 7.638 16.145 1.00 90.06 172 TRP A CA 1
ATOM 1307 C C . TRP A 1 172 ? -7.471 8.587 16.763 1.00 90.06 172 TRP A C 1
ATOM 1309 O O . TRP A 1 172 ? -8.495 8.143 17.279 1.00 90.06 172 TRP A O 1
ATOM 1319 N N . ARG A 1 173 ? -7.280 9.910 16.646 1.00 90.81 173 ARG A N 1
ATOM 1320 C CA . ARG A 1 173 ? -8.275 10.896 17.109 1.00 90.81 173 ARG A CA 1
ATOM 1321 C C . ARG A 1 173 ? -9.611 10.767 16.379 1.00 90.81 173 ARG A C 1
ATOM 1323 O O . ARG A 1 173 ? -10.649 10.858 17.031 1.00 90.81 173 ARG A O 1
ATOM 1330 N N . LYS A 1 174 ? -9.604 10.557 15.057 1.00 90.56 174 LYS A N 1
ATOM 1331 C CA . LYS A 1 174 ? -10.838 10.305 14.291 1.00 90.56 174 LYS A CA 1
ATOM 1332 C C . LYS A 1 174 ? -11.517 9.017 14.763 1.00 90.56 174 LYS A C 1
ATOM 1334 O O . LYS A 1 174 ? -12.727 9.025 14.972 1.00 90.56 174 LYS A O 1
ATOM 1339 N N . THR A 1 175 ? -10.748 7.958 15.007 1.00 89.81 175 THR A N 1
ATOM 1340 C CA . THR A 1 175 ? -11.250 6.683 15.532 1.00 89.81 175 THR A CA 1
ATOM 1341 C C . THR A 1 175 ? -11.878 6.847 16.916 1.00 89.81 175 THR A C 1
ATOM 1343 O O . THR A 1 175 ? -12.947 6.297 17.162 1.00 89.81 175 THR A O 1
ATOM 1346 N N . MET A 1 176 ? -11.294 7.655 17.808 1.00 90.19 176 MET A N 1
ATOM 1347 C CA . MET A 1 176 ? -11.899 7.932 19.119 1.00 90.19 176 MET A CA 1
ATOM 1348 C C . MET A 1 176 ? -13.259 8.633 18.992 1.00 90.19 176 MET A C 1
ATOM 1350 O O . MET A 1 176 ? -14.206 8.251 19.674 1.00 90.19 176 MET A O 1
ATOM 1354 N N . VAL A 1 177 ? -13.401 9.591 18.071 1.00 90.31 177 VAL A N 1
ATOM 1355 C CA . VAL A 1 177 ? -14.703 10.225 17.780 1.00 90.31 177 VAL A CA 1
ATOM 1356 C C . VAL A 1 177 ? -15.689 9.213 17.183 1.00 90.31 177 VAL A C 1
ATOM 1358 O O . VAL A 1 177 ? -16.863 9.193 17.547 1.00 90.31 177 VAL A O 1
ATOM 1361 N N . ALA A 1 178 ? -15.225 8.339 16.288 1.00 88.50 178 ALA A N 1
ATOM 1362 C CA . ALA A 1 178 ? -16.041 7.265 15.731 1.00 88.50 178 ALA A CA 1
ATOM 1363 C C . ALA A 1 178 ? -16.553 6.307 16.826 1.00 88.50 178 ALA A C 1
ATOM 1365 O O . ALA A 1 178 ? -17.714 5.902 16.787 1.00 88.50 178 ALA A O 1
ATOM 1366 N N . LEU A 1 179 ? -15.744 6.001 17.845 1.00 87.88 179 LEU A N 1
ATOM 1367 C CA . LEU A 1 179 ? -16.183 5.216 19.003 1.00 87.88 179 LEU A CA 1
ATOM 1368 C C . LEU A 1 179 ? -17.240 5.935 19.840 1.00 87.88 179 LEU A C 1
ATOM 1370 O O . LEU A 1 179 ? -18.185 5.285 20.277 1.00 87.88 179 LEU A O 1
ATOM 1374 N N . GLU A 1 180 ? -17.114 7.246 20.059 1.00 89.06 180 GLU A N 1
ATOM 1375 C CA . GLU A 1 180 ? -18.143 8.030 20.760 1.00 89.06 180 GLU A CA 1
ATOM 1376 C C . GLU A 1 180 ? -19.491 7.934 20.029 1.00 89.06 180 GLU A C 1
ATOM 1378 O O . GLU A 1 180 ? -20.514 7.636 20.646 1.00 89.06 180 GLU A O 1
ATOM 1383 N N . ILE A 1 181 ? -19.481 8.066 18.696 1.00 87.50 181 ILE A N 1
ATOM 1384 C CA . ILE A 1 181 ? -20.678 7.893 17.857 1.00 87.50 181 ILE A CA 1
ATOM 1385 C C . ILE A 1 181 ? -21.262 6.484 18.016 1.00 87.50 181 ILE A C 1
ATOM 1387 O O . ILE A 1 181 ? -22.471 6.338 18.195 1.00 87.50 181 ILE A O 1
ATOM 1391 N N . LEU A 1 182 ? -20.418 5.449 17.974 1.00 87.88 182 LEU A N 1
ATOM 1392 C CA . LEU A 1 182 ? -20.852 4.059 18.121 1.00 87.88 182 LEU A CA 1
ATOM 1393 C C . LEU A 1 182 ? -21.445 3.783 19.514 1.00 87.88 182 LEU A C 1
ATOM 1395 O O . LEU A 1 182 ? -22.421 3.046 19.630 1.00 87.88 182 LEU A O 1
ATOM 1399 N N . GLN A 1 183 ? -20.886 4.381 20.570 1.00 86.62 183 GLN A N 1
ATOM 1400 C CA . GLN A 1 183 ? -21.396 4.252 21.939 1.00 86.62 183 GLN A CA 1
ATOM 1401 C C . GLN A 1 183 ? -22.757 4.934 22.114 1.00 86.62 183 GLN A C 1
ATOM 1403 O O . GLN A 1 183 ? -23.640 4.384 22.774 1.00 86.62 183 GLN A O 1
ATOM 1408 N N . GLU A 1 184 ? -22.941 6.116 21.523 1.00 89.25 184 GLU A N 1
ATOM 1409 C CA . GLU A 1 184 ? -24.217 6.835 21.562 1.00 89.25 184 GLU A CA 1
ATOM 1410 C C . GLU A 1 184 ? -25.283 6.181 20.673 1.00 89.25 184 GLU A C 1
ATOM 1412 O O . GLU A 1 184 ? -26.472 6.202 21.006 1.00 89.25 184 GLU A O 1
ATOM 1417 N N . GLN A 1 185 ? -24.870 5.596 19.546 1.00 88.50 185 GLN A N 1
ATOM 1418 C CA . GLN A 1 185 ? -25.750 4.991 18.549 1.00 88.50 185 GLN A CA 1
ATOM 1419 C C . GLN A 1 185 ? -25.206 3.620 18.100 1.00 88.50 185 GLN A C 1
ATOM 1421 O O . GLN A 1 185 ? -24.591 3.519 17.035 1.00 88.50 185 GLN A O 1
ATOM 1426 N N . PRO A 1 186 ? -25.480 2.538 18.858 1.00 84.56 186 PRO A N 1
ATOM 1427 C CA . PRO A 1 186 ? -24.921 1.202 18.600 1.00 84.56 186 PRO A CA 1
ATOM 1428 C C . PRO A 1 186 ? -25.314 0.575 17.259 1.00 84.56 186 PRO A C 1
ATOM 1430 O O . PRO A 1 186 ? -24.653 -0.348 16.791 1.00 84.56 186 PRO A O 1
ATOM 1433 N N . ASP A 1 187 ? -26.386 1.068 16.639 1.00 85.25 187 ASP A N 1
ATOM 1434 C CA . ASP A 1 187 ? -26.841 0.615 15.323 1.00 85.25 187 ASP A CA 1
ATOM 1435 C C . ASP A 1 187 ? -26.055 1.267 14.164 1.00 85.25 187 ASP A C 1
ATOM 1437 O O . ASP A 1 187 ? -26.279 0.937 12.996 1.00 85.25 187 ASP A O 1
ATOM 1441 N N . THR A 1 188 ? -25.142 2.200 14.461 1.00 83.88 188 THR A N 1
ATOM 1442 C CA . THR A 1 188 ? -24.296 2.862 13.459 1.00 83.88 188 THR A CA 1
ATOM 1443 C C . THR A 1 188 ? -23.023 2.069 13.164 1.00 83.88 188 THR A C 1
ATOM 1445 O O . THR A 1 188 ? -22.620 1.176 13.904 1.00 83.88 188 THR A O 1
ATOM 1448 N N . ARG A 1 189 ? -22.396 2.386 12.028 1.00 82.31 189 ARG A N 1
ATOM 1449 C CA . ARG A 1 189 ? -21.119 1.813 11.582 1.00 82.31 189 ARG A CA 1
ATOM 1450 C C . ARG A 1 189 ? -20.187 2.948 11.171 1.00 82.31 189 ARG A C 1
ATOM 1452 O O . ARG A 1 189 ? -20.071 3.233 9.978 1.00 82.31 189 ARG A O 1
ATOM 1459 N N . PRO A 1 190 ? -19.638 3.689 12.141 1.00 85.62 190 PRO A N 1
ATOM 1460 C CA . PRO A 1 190 ? -18.806 4.832 11.830 1.00 85.62 190 PRO A CA 1
ATOM 1461 C C . PRO A 1 190 ? -17.495 4.364 11.188 1.00 85.62 190 PRO A C 1
ATOM 1463 O O . PRO A 1 190 ? -16.936 3.323 11.545 1.00 85.62 190 PRO A O 1
ATOM 1466 N N . ALA A 1 191 ? -17.038 5.140 10.208 1.00 85.69 191 ALA A N 1
ATOM 1467 C CA . ALA A 1 191 ? -15.763 4.913 9.550 1.00 85.69 191 ALA A CA 1
ATOM 1468 C C . ALA A 1 191 ? -14.621 5.381 10.460 1.00 85.69 191 ALA A C 1
ATOM 1470 O O . ALA A 1 191 ? -14.658 6.482 11.012 1.00 85.69 191 ALA A O 1
ATOM 1471 N N . ALA A 1 192 ? -13.614 4.533 10.583 1.00 87.88 192 ALA A N 1
ATOM 1472 C CA . ALA A 1 192 ? -12.314 4.806 11.162 1.00 87.88 192 ALA A CA 1
ATOM 1473 C C . ALA A 1 192 ? -11.245 4.601 10.081 1.00 87.88 192 ALA A C 1
ATOM 1475 O O . ALA A 1 192 ? -11.547 4.200 8.955 1.00 87.88 192 ALA A O 1
ATOM 1476 N N . SER A 1 193 ? -9.991 4.868 10.414 1.00 88.94 193 SER A N 1
ATOM 1477 C CA . SER A 1 193 ? -8.872 4.490 9.561 1.00 88.94 193 SER A CA 1
ATOM 1478 C C . SER A 1 193 ? -7.635 4.194 10.395 1.00 88.94 193 SER A C 1
ATOM 1480 O O . SER A 1 193 ? -7.546 4.560 11.571 1.00 88.94 193 SER A O 1
ATOM 1482 N N . THR A 1 194 ? -6.686 3.495 9.785 1.00 90.25 194 THR A N 1
ATOM 1483 C CA . THR A 1 194 ? -5.348 3.300 10.336 1.00 90.25 194 THR A CA 1
ATOM 1484 C C . THR A 1 194 ? -4.290 3.586 9.276 1.00 90.25 194 THR A C 1
ATOM 1486 O O . THR A 1 194 ? -4.594 3.670 8.087 1.00 90.25 194 THR A O 1
ATOM 1489 N N . MET A 1 195 ? -3.051 3.772 9.724 1.00 91.50 195 MET A N 1
ATOM 1490 C CA . MET A 1 195 ? -1.892 3.951 8.855 1.00 91.50 195 MET A CA 1
ATOM 1491 C C . MET A 1 195 ? -1.156 2.620 8.718 1.00 91.50 195 MET A C 1
ATOM 1493 O O . MET A 1 195 ? -0.851 1.984 9.730 1.00 91.50 195 MET A O 1
ATOM 1497 N N . VAL A 1 196 ? -0.846 2.240 7.481 1.00 92.31 196 VAL A N 1
ATOM 1498 C CA . VAL A 1 196 ? 0.016 1.103 7.145 1.00 92.31 196 VAL A CA 1
ATOM 1499 C C . VAL A 1 196 ? 1.310 1.641 6.540 1.00 92.31 196 VAL A C 1
ATOM 1501 O O . VAL A 1 196 ? 1.279 2.457 5.617 1.00 92.31 196 VAL A O 1
ATOM 1504 N N . LEU A 1 197 ? 2.446 1.205 7.078 1.00 94.31 197 LEU A N 1
ATOM 1505 C CA . LEU A 1 197 ? 3.762 1.433 6.491 1.00 94.31 197 LEU A CA 1
ATOM 1506 C C . LEU A 1 197 ? 4.027 0.326 5.468 1.00 94.31 197 LEU A C 1
ATOM 1508 O O . LEU A 1 197 ? 4.029 -0.847 5.822 1.00 94.31 197 LEU A O 1
ATOM 1512 N N . VAL A 1 198 ? 4.253 0.698 4.217 1.00 92.81 198 VAL A N 1
ATOM 1513 C CA . VAL A 1 198 ? 4.538 -0.215 3.110 1.00 92.81 198 VAL A CA 1
ATOM 1514 C C . VAL A 1 198 ? 6.036 -0.195 2.831 1.00 92.81 198 VAL A C 1
ATOM 1516 O O . VAL A 1 198 ? 6.626 0.874 2.649 1.00 92.81 198 VAL A O 1
ATOM 1519 N N . VAL A 1 199 ? 6.643 -1.379 2.818 1.00 92.38 199 VAL A N 1
ATOM 1520 C CA . VAL A 1 199 ? 8.053 -1.602 2.501 1.00 92.38 199 VAL A CA 1
ATOM 1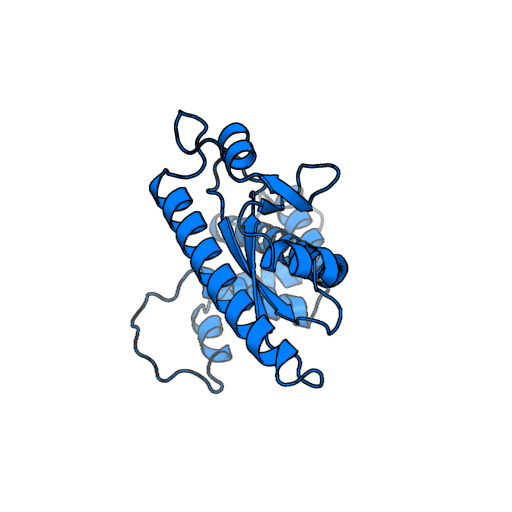521 C C . VAL A 1 199 ? 8.140 -2.092 1.056 1.00 92.38 199 VAL A C 1
ATOM 1523 O O . VAL A 1 199 ? 7.768 -3.231 0.793 1.00 92.38 199 VAL A O 1
ATOM 1526 N N . PRO A 1 200 ? 8.616 -1.262 0.111 1.00 88.31 200 PRO A N 1
ATOM 1527 C CA . PRO A 1 200 ? 8.802 -1.716 -1.262 1.00 88.31 200 PRO A CA 1
ATOM 1528 C C . PRO A 1 200 ? 9.845 -2.836 -1.353 1.00 88.31 200 PRO A C 1
ATOM 1530 O O . PRO A 1 200 ? 10.838 -2.801 -0.610 1.00 88.31 200 PRO A O 1
ATOM 1533 N N . GLU A 1 201 ? 9.671 -3.748 -2.312 1.00 84.69 201 GLU A N 1
ATOM 1534 C CA . GLU A 1 201 ? 10.646 -4.805 -2.621 1.00 84.69 201 GLU A CA 1
ATOM 1535 C C . GLU A 1 201 ? 11.999 -4.239 -3.066 1.00 84.69 201 GLU A C 1
ATOM 1537 O O . GLU A 1 201 ? 13.048 -4.737 -2.650 1.00 84.69 201 GLU A O 1
ATOM 1542 N N . ASP A 1 202 ? 11.987 -3.157 -3.856 1.00 84.56 202 ASP A N 1
ATOM 1543 C CA . ASP A 1 202 ? 13.207 -2.451 -4.249 1.00 84.56 202 ASP A CA 1
ATOM 1544 C C . ASP A 1 202 ? 13.887 -1.837 -3.010 1.00 84.56 202 ASP A C 1
ATOM 1546 O O . ASP A 1 202 ? 13.337 -0.907 -2.410 1.00 84.56 202 ASP A O 1
ATOM 1550 N N . PRO A 1 203 ? 15.096 -2.290 -2.623 1.00 84.38 203 PRO A N 1
ATOM 1551 C CA . PRO A 1 203 ? 15.785 -1.802 -1.433 1.00 84.38 203 PRO A CA 1
ATOM 1552 C C . PRO A 1 203 ? 16.184 -0.321 -1.511 1.00 84.38 203 PRO A C 1
ATOM 1554 O O . PRO A 1 203 ? 16.445 0.275 -0.463 1.00 84.38 203 PRO A O 1
ATOM 1557 N N . GLU A 1 204 ? 16.245 0.274 -2.707 1.00 85.25 204 GLU A N 1
ATOM 1558 C CA . GLU A 1 204 ? 16.544 1.699 -2.894 1.00 85.25 204 GLU A CA 1
ATOM 1559 C C . GLU A 1 204 ? 15.285 2.578 -2.850 1.00 85.25 204 GLU A C 1
ATOM 1561 O O . GLU A 1 204 ? 15.375 3.772 -2.542 1.00 85.25 204 GLU A O 1
ATOM 1566 N N . ALA A 1 205 ? 14.104 2.000 -3.087 1.00 86.88 205 ALA A N 1
ATOM 1567 C CA . ALA A 1 205 ? 12.848 2.732 -3.064 1.00 86.88 205 ALA A CA 1
ATOM 1568 C C . ALA A 1 205 ? 12.474 3.183 -1.640 1.00 86.88 205 ALA A C 1
ATOM 1570 O O . ALA A 1 205 ? 12.691 2.443 -0.665 1.00 86.88 205 ALA A O 1
ATOM 1571 N N . PRO A 1 206 ? 11.886 4.386 -1.494 1.00 89.94 206 PRO A N 1
ATOM 1572 C CA . PRO A 1 206 ? 11.517 4.910 -0.193 1.00 89.94 206 PRO A CA 1
ATOM 1573 C C . PRO A 1 206 ? 10.308 4.190 0.402 1.00 89.94 206 PRO A C 1
ATOM 1575 O O . PRO A 1 206 ? 9.417 3.751 -0.324 1.00 89.94 206 PRO A O 1
ATOM 1578 N N . LEU A 1 207 ? 10.248 4.111 1.735 1.00 92.25 207 LEU A N 1
ATOM 1579 C CA . LEU A 1 207 ? 9.079 3.547 2.418 1.00 92.25 207 LEU A CA 1
ATOM 1580 C C . LEU A 1 207 ? 7.835 4.399 2.157 1.00 92.25 207 LEU A C 1
ATOM 1582 O O . LEU A 1 207 ? 7.905 5.630 2.138 1.00 92.25 207 LEU A O 1
ATOM 1586 N N . GLN A 1 208 ? 6.692 3.739 2.001 1.00 91.31 208 GLN A N 1
ATOM 1587 C CA . GLN A 1 208 ? 5.429 4.383 1.653 1.00 91.31 208 GLN A CA 1
ATOM 1588 C C . GLN A 1 208 ? 4.434 4.302 2.810 1.00 91.31 208 GLN A C 1
ATOM 1590 O O . GLN A 1 208 ? 4.529 3.440 3.680 1.00 91.31 208 GLN A O 1
ATOM 1595 N N . GLN A 1 209 ? 3.475 5.223 2.841 1.00 90.69 209 GLN A N 1
ATOM 1596 C CA . GLN A 1 209 ? 2.468 5.303 3.897 1.00 90.69 209 GLN A CA 1
ATOM 1597 C C . GLN A 1 209 ? 1.086 5.283 3.257 1.00 90.69 209 GLN A C 1
ATOM 1599 O O . GLN A 1 209 ? 0.781 6.140 2.429 1.00 90.69 209 GLN A O 1
ATOM 1604 N N . VAL A 1 210 ? 0.250 4.333 3.664 1.00 90.12 210 VAL A N 1
ATOM 1605 C CA . VAL A 1 210 ? -1.102 4.163 3.127 1.00 90.12 210 VAL A CA 1
ATOM 1606 C C . VAL A 1 210 ? -2.114 4.330 4.254 1.00 90.12 210 VAL A C 1
ATOM 1608 O O . VAL A 1 210 ? -2.003 3.701 5.309 1.00 90.12 210 VAL A O 1
ATOM 1611 N N . GLU A 1 211 ? -3.105 5.198 4.047 1.00 90.56 211 GLU A N 1
ATOM 1612 C CA . GLU A 1 211 ? -4.275 5.279 4.922 1.00 90.56 211 GLU A CA 1
ATOM 1613 C C . GLU A 1 211 ? -5.287 4.213 4.499 1.00 90.56 211 GLU A C 1
ATOM 1615 O O . GLU A 1 211 ? -5.763 4.213 3.366 1.00 90.56 211 GLU A O 1
ATOM 1620 N N . VAL A 1 212 ? -5.654 3.334 5.429 1.00 88.56 212 VAL A N 1
ATOM 1621 C CA . VAL A 1 212 ? -6.615 2.256 5.184 1.00 88.56 212 VAL A CA 1
ATOM 1622 C C . VAL A 1 212 ? -7.883 2.521 5.981 1.00 88.56 212 VAL A C 1
ATOM 1624 O O . VAL A 1 212 ? -7.850 2.664 7.205 1.00 88.56 212 VAL A O 1
ATOM 1627 N N . GLY A 1 213 ? -9.013 2.596 5.277 1.00 86.75 213 GLY A N 1
ATOM 1628 C CA . GLY A 1 213 ? -10.333 2.766 5.878 1.00 86.75 213 GLY A CA 1
ATOM 1629 C C . GLY A 1 213 ? -10.801 1.502 6.596 1.00 86.75 213 GLY A C 1
ATOM 1630 O O . GLY A 1 213 ? -10.661 0.391 6.094 1.00 86.75 213 GLY A O 1
ATOM 1631 N N . VAL A 1 214 ? -11.406 1.676 7.768 1.00 86.69 214 VAL A N 1
ATOM 1632 C CA . VAL A 1 214 ? -11.903 0.590 8.616 1.00 86.69 214 VAL A CA 1
ATOM 1633 C C . VAL A 1 214 ? -13.323 0.906 9.067 1.00 86.69 214 VAL A C 1
ATOM 1635 O O . VAL A 1 214 ? -13.678 2.055 9.310 1.00 86.69 214 VAL A O 1
ATOM 1638 N N . THR A 1 215 ? -14.167 -0.114 9.186 1.00 85.31 215 THR A N 1
ATOM 1639 C CA . THR A 1 215 ? -15.511 0.042 9.755 1.00 85.31 215 THR A CA 1
ATOM 1640 C C . THR A 1 215 ? -15.521 -0.498 11.175 1.00 85.31 215 THR A C 1
ATOM 1642 O O . THR A 1 215 ? -15.260 -1.682 11.363 1.00 85.31 215 THR A O 1
ATOM 1645 N N . LEU A 1 216 ? -15.863 0.342 12.155 1.00 83.25 216 LEU A N 1
ATOM 1646 C CA . LEU A 1 216 ? -15.955 -0.101 13.546 1.00 83.25 216 LEU A CA 1
ATOM 1647 C C . LEU A 1 216 ? -17.207 -0.952 13.767 1.00 83.25 216 LEU A C 1
ATOM 1649 O O . LEU A 1 216 ? -18.303 -0.613 13.302 1.00 83.25 216 LEU A O 1
ATOM 1653 N N . THR A 1 217 ? -17.050 -2.052 14.498 1.00 79.56 217 THR A N 1
ATOM 1654 C CA . THR A 1 217 ? -18.122 -2.994 14.807 1.00 79.56 217 THR A CA 1
ATOM 1655 C C . THR A 1 217 ? -18.573 -2.897 16.271 1.00 79.56 217 THR A C 1
ATOM 1657 O O . THR A 1 217 ? -17.757 -2.686 17.174 1.00 79.56 217 THR A O 1
ATOM 1660 N N . PRO A 1 218 ? -19.883 -3.065 16.559 1.00 65.00 218 PRO A N 1
ATOM 1661 C CA . PRO A 1 218 ? -20.387 -3.100 17.930 1.00 65.00 218 PRO A CA 1
ATOM 1662 C C . PRO A 1 218 ? -19.817 -4.328 18.656 1.00 65.00 218 PRO A C 1
ATOM 1664 O O . PRO A 1 218 ? -20.277 -5.453 18.457 1.00 65.00 218 PRO A O 1
ATOM 1667 N N . GLY A 1 219 ? -18.781 -4.121 19.466 1.00 63.09 219 GLY A N 1
ATOM 1668 C CA . GLY A 1 219 ? -18.034 -5.194 20.128 1.00 63.09 219 GLY A CA 1
ATOM 1669 C C . GLY A 1 219 ? -16.524 -4.967 20.185 1.00 63.09 219 GLY A C 1
ATOM 1670 O O . GLY A 1 219 ? -15.861 -5.646 20.960 1.00 63.09 219 GLY A O 1
ATOM 1671 N N . ALA A 1 220 ? -15.997 -3.990 19.445 1.00 54.72 220 ALA A N 1
ATOM 1672 C CA . ALA A 1 220 ? -14.574 -3.648 19.404 1.00 54.72 220 ALA A CA 1
ATOM 1673 C C . ALA A 1 220 ? -14.044 -2.897 20.645 1.00 54.72 220 ALA A C 1
ATOM 1675 O O . ALA A 1 220 ? -13.030 -2.209 20.574 1.00 54.72 220 ALA A O 1
ATOM 1676 N N . CYS A 1 221 ? -14.721 -2.999 21.793 1.00 41.47 221 CYS A N 1
ATOM 1677 C CA . CYS A 1 221 ? -14.179 -2.447 23.034 1.00 41.47 221 CYS A CA 1
ATOM 1678 C C . CYS A 1 221 ? -12.965 -3.280 23.490 1.00 41.47 221 CYS A C 1
ATOM 1680 O O . CYS A 1 221 ? -13.097 -4.506 23.552 1.00 41.47 221 CYS A O 1
ATOM 1682 N N . PRO A 1 222 ? -11.830 -2.646 23.839 1.00 50.22 222 PRO A N 1
ATOM 1683 C CA . PRO A 1 222 ? -10.746 -3.313 24.559 1.00 50.22 222 PRO A CA 1
ATOM 1684 C C . PRO A 1 222 ? -11.173 -3.772 25.963 1.00 50.22 222 PRO A C 1
ATOM 1686 O O . PRO A 1 222 ? -12.101 -3.159 26.550 1.00 50.22 222 PRO A O 1
#

Secondary structure (DSSP, 8-state):
-PPPPHHHHHHHHHHHHHHH-TTHHHHTT-SS-----------HHHHHHHHHHHHHTTS-HHHHHHHHHHHHHHSGGGS-HHHHHHHHHHHHHHHHHHHHHHHHHHHHHTHHHHHHHHH-SSEEEEE-TTSSSSEEEEEHHHHHHHS-SSSTT-SS-HHHHHHHHHHHHHHHHHHHHHHHHHHH-TT---EEEEEEEE--SSTTSPPEEEEEEEE--TT---

Radius of gyration: 22.21 Å; chains: 1; bounding box: 50×41×61 Å

Foldseek 3Di:
DDDQDPLLVLLLVLVCVCVVPVCVLVVVVPPDDDPDDDPDPPDPVSSLVSSQVVSVVPDPLVSNLVSLVCCCPVVVVPDDPSSVVSSVVNNVVSVVVVVVVVVVVVCVVPQVVFLLQLQDLQWAWEACPVDPPRTDIDGLVVCCVVAPQDDPQHLHHPVVSVVLSVVQVVLNVVVVVQVVVCVVPVVDWGKGWHKYWYDDPPSNHHIDIDIGIHTDHNPSDD

pLDDT: mean 81.08, std 14.19, range [32.56, 94.5]

Sequence (222 aa):
MHPPSPEQALVLAAIERFMADPDLALEEEGTEAQRFEGAGSADAGDVLGAILRALTMVLPLEEIELAVTGLLTVHCDQLDDDTQVVLEALLSAIERDDEEMALESLLASEARLLEANALDGNCLLVWDPTEDAPLQEMEILDVLERYPCRGESARWTCDDFVALLEGKILQWRKTMVALEILQEQPDTRPAASTMVLVVPEDPEAPLQQVEVGVTLTPGACP